Protein AF-A0A1X4BKN7-F1 (afdb_monomer)

Secondary structure (DSSP, 8-state):
--TTS---SS-S---BS-EEEEEEE-S-S-EEEEEEE--BSEEEEEEEE---S-EEEEEEE--EEEEEEEEEE---S-EEEEEEE--EEEEEEEEEE---S-EEEEEEE--EEEEEEEEEE---S-EEEEEEE--EEEEEEEEEE-S-S-EEEEEEES---SS--EEEEEES-----TTPPP-------SSS----------PPP---

Radius of gyration: 18.97 Å; Cα contacts (8 Å, |Δi|>4): 506; chains: 1; bounding box: 51×27×68 Å

Sequence (208 aa):
MNRSAECCNQGEHCDSTGISSSIDRGDSPGITIGTGLGDATDITFSIDRGDSPGITSGTGLGDATGITFRADQGDSPGITTSSSLGDATGITLSADQGDSPGITSSSSLGDATGITLSADQGDSPGITSSSSLGDATGITLSADQGDSPGITSSTALSHSTRKPTKIRVSAKKPFRSRNGLLLTLSYTRRQSCLALSIISYKGSAQHG

Organism: Pseudomonas syringae pv. actinidiae (NCBI:txid103796)

Foldseek 3Di:
DDPPVPPDDDPDDPQAQEAEEEAEEEEDQEAEEEDADEEYQEYAYEYEYYEYQYYEYEYHYYEHQYYHYEYEYYEYQEYYYEYEYEEHQEYEYEYEYEDYQEYYEEYEYEAYQEYEYEYEYEHYQEYEYEYEYEEYQEYEEEYEYEEYQEYHYYYHYDDYPDDDYHYYYHYDDYPPDQFYFDHDPDDDDDDDDDDDDGDGDRHDDDDD

Solvent-accessible surface area (backbone atoms only — not comparable to full-atom values): 11066 Å² total; per-residue (Å²): 137,78,86,80,76,84,74,81,88,64,104,60,90,60,78,37,82,52,47,76,51,76,47,79,41,68,69,39,88,54,46,80,49,77,51,77,45,73,49,23,48,26,38,40,39,40,37,43,33,42,39,21,68,27,38,40,40,40,40,36,40,38,38,24,47,34,38,39,41,41,38,41,36,40,38,20,65,29,39,39,42,38,40,37,38,39,39,22,49,34,39,39,41,39,38,39,36,39,39,19,63,29,38,38,40,38,38,38,38,37,38,21,50,32,40,39,40,39,37,39,36,38,40,18,63,30,38,38,39,39,38,38,36,37,38,28,47,33,41,38,41,38,36,42,34,34,47,34,60,32,60,46,63,49,70,48,69,72,57,69,62,90,55,77,70,48,76,45,79,49,64,47,76,63,60,85,53,76,68,45,58,62,87,64,87,76,82,81,82,72,80,83,90,83,83,91,81,87,65,82,58,81,67,79,86,80,89,129

pLDDT: mean 72.32, std 21.92, range [30.05, 96.56]

Nearest PDB structures (foldseek):
  3bfp-assembly1_A  TM=1.260E-01  e=1.386E+00  Campylobacter jejuni
  4mzu-assembly2_G  TM=1.082E-01  e=8.660E+00  Shewanella denitrificans OS217

Mean predicted aligned error: 12.16 Å

Structure (mmCIF, N/CA/C/O backbone):
data_AF-A0A1X4BKN7-F1
#
_entry.id   AF-A0A1X4BKN7-F1
#
loop_
_atom_site.group_PDB
_atom_site.id
_atom_site.type_symbol
_atom_site.label_atom_id
_atom_site.label_alt_id
_atom_site.label_comp_id
_atom_site.label_asym_id
_atom_site.label_entity_id
_atom_site.label_seq_id
_atom_site.pdbx_PDB_ins_code
_atom_site.Cartn_x
_atom_site.Cartn_y
_atom_site.Cartn_z
_atom_site.occupancy
_atom_site.B_iso_or_equiv
_atom_site.auth_seq_id
_atom_site.auth_comp_id
_atom_site.auth_asym_id
_atom_site.auth_atom_id
_atom_site.pdbx_PDB_model_num
ATOM 1 N N . MET A 1 1 ? 26.676 1.701 -6.907 1.00 33.53 1 MET A N 1
ATOM 2 C CA . MET A 1 1 ? 26.423 2.272 -8.249 1.00 33.53 1 MET A CA 1
ATOM 3 C C . MET A 1 1 ? 25.449 1.363 -8.986 1.00 33.53 1 MET A C 1
ATOM 5 O O . MET A 1 1 ? 25.767 0.196 -9.166 1.00 33.53 1 MET A O 1
ATOM 9 N N . ASN A 1 2 ? 24.264 1.866 -9.338 1.00 35.94 2 ASN A N 1
ATOM 10 C CA . ASN A 1 2 ? 23.155 1.090 -9.900 1.00 35.94 2 ASN A CA 1
ATOM 11 C C . ASN A 1 2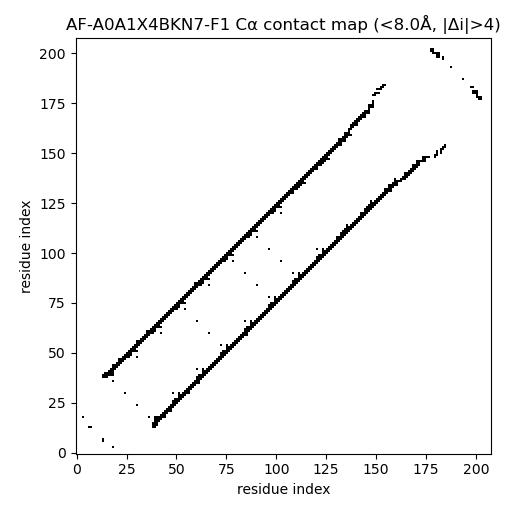 ? 23.194 1.171 -11.441 1.00 35.94 2 ASN A C 1
ATOM 13 O O . ASN A 1 2 ? 22.864 2.214 -11.995 1.00 35.94 2 ASN A O 1
ATOM 17 N N . ARG A 1 3 ? 23.651 0.114 -12.131 1.00 34.78 3 ARG A N 1
ATOM 18 C CA . ARG A 1 3 ? 23.774 0.087 -13.610 1.00 34.78 3 ARG A CA 1
ATOM 19 C C . ARG A 1 3 ? 22.452 -0.190 -14.343 1.00 34.78 3 ARG A C 1
ATOM 21 O O . ARG A 1 3 ? 22.466 -0.253 -15.564 1.00 34.78 3 ARG A O 1
ATOM 28 N N . SER A 1 4 ? 21.331 -0.327 -13.633 1.00 44.69 4 SER A N 1
ATOM 29 C CA . SER A 1 4 ? 20.027 -0.627 -14.253 1.00 44.69 4 SER A CA 1
ATOM 30 C C . SER A 1 4 ? 19.091 0.580 -14.387 1.00 44.69 4 SER A C 1
ATOM 32 O O . SER A 1 4 ? 18.025 0.444 -14.971 1.00 44.69 4 SER A O 1
ATOM 34 N N . ALA A 1 5 ? 19.467 1.762 -13.878 1.00 42.81 5 ALA A N 1
ATOM 35 C CA . ALA A 1 5 ? 18.648 2.979 -13.989 1.00 42.81 5 ALA A CA 1
ATOM 36 C C . ALA A 1 5 ? 18.984 3.846 -15.225 1.00 42.81 5 ALA A C 1
ATOM 38 O O . ALA A 1 5 ? 18.297 4.826 -15.501 1.00 42.81 5 ALA A O 1
ATOM 39 N N . GLU A 1 6 ? 20.024 3.497 -15.989 1.00 40.19 6 GLU A N 1
ATOM 40 C CA . GLU A 1 6 ? 20.431 4.210 -17.209 1.00 40.19 6 GLU A CA 1
ATOM 41 C C . GLU A 1 6 ? 19.762 3.615 -18.461 1.00 40.19 6 GLU A C 1
ATOM 43 O O . GLU A 1 6 ? 20.432 3.185 -19.391 1.00 40.19 6 GLU A O 1
ATOM 48 N N . CYS A 1 7 ? 18.432 3.568 -18.502 1.00 37.91 7 CYS A N 1
ATOM 49 C CA . CYS A 1 7 ? 17.685 3.304 -19.739 1.00 37.91 7 CYS A CA 1
ATOM 50 C C . CYS A 1 7 ? 16.370 4.086 -19.732 1.00 37.91 7 CYS A C 1
ATOM 52 O O . CYS A 1 7 ? 15.301 3.501 -19.739 1.00 37.91 7 CYS A O 1
ATOM 54 N N . CYS A 1 8 ? 16.436 5.418 -19.648 1.00 39.94 8 CYS A N 1
ATOM 55 C CA . CYS A 1 8 ? 15.266 6.295 -19.820 1.00 39.94 8 CYS A CA 1
ATOM 56 C C . CYS A 1 8 ? 15.681 7.701 -20.307 1.00 39.94 8 CYS A C 1
ATOM 58 O O . CYS A 1 8 ? 15.198 8.706 -19.801 1.00 39.94 8 CYS A O 1
ATOM 60 N N . ASN A 1 9 ? 16.619 7.806 -21.258 1.00 38.81 9 ASN A N 1
ATOM 61 C CA . ASN A 1 9 ? 16.967 9.093 -21.896 1.00 38.81 9 ASN A CA 1
ATOM 62 C C . ASN A 1 9 ? 17.003 9.039 -23.435 1.00 38.81 9 ASN A C 1
ATOM 64 O O . ASN A 1 9 ? 17.527 9.946 -24.077 1.00 38.81 9 ASN A O 1
ATOM 68 N N . GLN A 1 10 ? 16.406 8.020 -24.051 1.00 34.38 10 GLN A N 1
ATOM 69 C CA . GLN A 1 10 ? 16.170 7.988 -25.495 1.00 34.38 10 GLN A CA 1
ATOM 70 C C . GLN A 1 10 ? 14.822 7.305 -25.730 1.00 34.38 10 GLN A C 1
ATOM 72 O O . GLN A 1 10 ? 14.586 6.256 -25.146 1.00 34.38 10 GLN A O 1
ATOM 77 N N . GLY A 1 11 ? 13.939 7.927 -26.518 1.00 40.28 11 GLY A N 1
ATOM 78 C CA . GLY A 1 11 ? 12.554 7.507 -26.766 1.00 40.28 11 GLY A CA 1
ATOM 79 C C . GLY A 1 11 ? 12.396 6.176 -27.506 1.00 40.28 11 GLY A C 1
ATOM 80 O O . GLY A 1 11 ? 11.844 6.144 -28.598 1.00 40.28 11 GLY A O 1
ATOM 81 N N . GLU A 1 12 ? 12.840 5.095 -26.882 1.00 35.81 12 GLU A N 1
ATOM 82 C CA . GLU A 1 12 ? 12.617 3.709 -27.267 1.00 35.81 12 GLU A CA 1
ATOM 83 C C . GLU A 1 12 ? 11.795 3.059 -26.149 1.00 35.81 12 GLU A C 1
ATOM 85 O O . GLU A 1 12 ? 12.069 3.261 -24.963 1.00 35.81 12 GLU A O 1
ATOM 90 N N . HIS A 1 13 ? 10.755 2.320 -26.526 1.00 41.72 13 HIS A N 1
ATOM 91 C CA . HIS A 1 13 ? 9.912 1.545 -25.620 1.00 41.72 13 HIS A CA 1
ATOM 92 C C . HIS A 1 13 ? 10.808 0.571 -24.841 1.00 41.72 13 HIS A C 1
ATOM 94 O O . HIS A 1 13 ? 11.317 -0.406 -25.390 1.00 41.72 13 HIS A O 1
ATOM 100 N N . CYS A 1 14 ? 11.095 0.904 -23.585 1.00 41.81 14 CYS A N 1
ATOM 101 C CA . CYS A 1 14 ? 11.951 0.110 -22.721 1.00 41.81 14 CYS A CA 1
ATOM 102 C C . CYS A 1 14 ? 11.105 -0.989 -22.083 1.00 41.81 14 CYS A C 1
ATOM 104 O O . CYS A 1 14 ? 10.783 -0.904 -20.902 1.00 41.81 14 CYS A O 1
ATOM 106 N N . ASP A 1 15 ? 10.766 -2.023 -22.853 1.00 44.03 15 ASP A N 1
ATOM 107 C CA . ASP A 1 15 ? 10.224 -3.262 -22.295 1.00 44.03 15 ASP A CA 1
ATOM 108 C C . ASP A 1 15 ? 11.353 -3.979 -21.543 1.00 44.03 15 ASP A C 1
ATOM 110 O O . ASP A 1 15 ? 12.001 -4.907 -22.035 1.00 44.03 15 ASP A O 1
ATOM 114 N N . SER A 1 16 ? 11.658 -3.484 -20.344 1.00 57.28 16 SER A N 1
ATOM 115 C CA . SER A 1 16 ? 12.568 -4.153 -19.432 1.00 57.28 16 SER A CA 1
ATOM 116 C C . SER A 1 16 ? 11.929 -5.479 -19.029 1.00 57.28 16 SER A C 1
ATOM 118 O O . SER A 1 16 ? 10.832 -5.518 -18.464 1.00 57.28 16 SER A O 1
ATOM 120 N N . THR A 1 17 ? 12.629 -6.587 -19.279 1.00 67.25 17 THR A N 1
ATOM 121 C CA . THR A 1 17 ? 12.203 -7.930 -18.850 1.00 67.25 17 THR A CA 1
ATOM 122 C C . THR A 1 17 ? 12.051 -8.040 -17.330 1.00 67.25 17 THR A C 1
ATOM 124 O O . THR A 1 17 ? 11.508 -9.021 -16.839 1.00 67.25 17 THR A O 1
ATOM 127 N N . GLY A 1 18 ? 12.547 -7.055 -16.576 1.00 76.69 18 GLY A N 1
ATOM 128 C CA . GLY A 1 18 ? 12.276 -6.883 -15.158 1.00 76.69 18 GLY A CA 1
ATOM 129 C C . GLY A 1 18 ? 13.083 -5.730 -14.560 1.00 76.69 18 GLY A C 1
ATOM 130 O O . GLY A 1 18 ? 14.242 -5.514 -14.915 1.00 76.69 18 GLY A O 1
ATOM 131 N N . ILE A 1 19 ? 12.487 -4.986 -13.633 1.00 83.25 19 ILE A N 1
ATOM 132 C CA . ILE A 1 19 ? 13.156 -3.943 -12.855 1.00 83.25 19 ILE A CA 1
ATOM 133 C C . ILE A 1 19 ? 13.366 -4.464 -11.436 1.00 83.25 19 ILE A C 1
ATOM 135 O O . ILE A 1 19 ? 12.430 -4.868 -10.752 1.00 83.25 19 ILE A O 1
ATOM 139 N N . SER A 1 20 ? 14.614 -4.448 -10.975 1.00 87.38 20 SER A N 1
ATOM 140 C CA . SER A 1 20 ? 14.972 -4.747 -9.588 1.00 87.38 20 SER A CA 1
ATOM 141 C C . SER A 1 20 ? 15.839 -3.626 -9.042 1.00 87.38 20 SER A C 1
ATOM 143 O O . SER A 1 20 ? 16.864 -3.288 -9.634 1.00 87.38 20 SER A O 1
ATOM 145 N N . SER A 1 21 ? 15.428 -3.027 -7.928 1.00 85.75 21 SER A N 1
ATOM 146 C CA . SER A 1 21 ? 16.184 -1.953 -7.286 1.00 85.75 21 SER A CA 1
ATOM 147 C C . SER A 1 21 ? 16.085 -2.064 -5.765 1.00 85.75 21 SER A C 1
ATOM 149 O O . SER A 1 21 ? 15.089 -2.534 -5.219 1.00 85.75 21 SER A O 1
ATOM 151 N N . SER A 1 22 ? 17.144 -1.653 -5.079 1.00 87.88 22 SER A N 1
ATOM 152 C CA . SER A 1 22 ? 17.226 -1.667 -3.623 1.00 87.88 22 SER A CA 1
ATOM 153 C C . SER A 1 22 ? 17.927 -0.408 -3.140 1.00 87.88 22 SER A C 1
ATOM 155 O O . SER A 1 22 ? 18.958 -0.020 -3.701 1.00 87.88 22 SER A O 1
ATOM 157 N N . ILE A 1 23 ? 17.396 0.215 -2.094 1.00 88.06 23 ILE A N 1
ATOM 158 C CA . ILE A 1 23 ? 18.045 1.333 -1.413 1.00 88.06 23 ILE A CA 1
ATOM 159 C C . ILE A 1 23 ? 18.211 0.967 0.052 1.00 88.06 23 ILE A C 1
ATOM 161 O O . ILE A 1 23 ? 17.223 0.716 0.724 1.00 88.06 23 ILE A O 1
ATOM 165 N N . ASP A 1 24 ? 19.448 0.996 0.529 1.00 88.38 24 ASP A N 1
ATOM 166 C CA . ASP A 1 24 ? 19.785 0.842 1.941 1.00 88.38 24 ASP A CA 1
ATOM 167 C C . ASP A 1 24 ? 20.418 2.147 2.431 1.00 88.38 24 ASP A C 1
ATOM 169 O O . ASP A 1 24 ? 21.336 2.693 1.799 1.00 88.38 24 ASP A O 1
ATOM 173 N N . ARG A 1 25 ? 19.881 2.688 3.521 1.00 85.88 25 ARG A N 1
ATOM 174 C CA . ARG A 1 25 ? 20.396 3.889 4.167 1.00 85.88 25 ARG A CA 1
ATOM 175 C C . ARG A 1 25 ? 20.424 3.672 5.673 1.00 85.88 25 ARG A C 1
ATOM 177 O O . ARG A 1 25 ? 19.380 3.688 6.312 1.00 85.88 25 ARG A O 1
ATOM 184 N N . GLY A 1 26 ? 21.622 3.547 6.236 1.00 84.44 26 GLY A N 1
ATOM 185 C CA . GLY A 1 26 ? 21.805 3.531 7.686 1.00 84.44 26 GLY A CA 1
ATOM 186 C C . GLY A 1 26 ? 21.437 4.861 8.353 1.00 84.44 26 GLY A C 1
ATOM 187 O O . GLY A 1 26 ? 20.990 5.814 7.702 1.00 84.44 26 GLY A O 1
ATOM 188 N N . ASP A 1 27 ? 21.681 4.928 9.657 1.00 86.44 27 ASP A N 1
ATOM 189 C CA . ASP A 1 27 ? 21.274 6.049 10.502 1.00 86.44 27 ASP A CA 1
ATOM 190 C C . ASP A 1 27 ? 21.777 7.394 9.970 1.00 86.44 27 ASP A C 1
ATOM 192 O O . ASP A 1 27 ? 22.930 7.550 9.552 1.00 86.44 27 ASP A O 1
ATOM 196 N N . SER A 1 28 ? 20.891 8.388 9.940 1.00 78.69 28 SER A N 1
ATOM 197 C CA . SER A 1 28 ? 21.171 9.686 9.318 1.00 78.69 28 SER A CA 1
ATOM 198 C C . SER A 1 28 ? 20.390 10.822 9.987 1.00 78.69 28 SER A C 1
ATOM 200 O O . SER A 1 28 ? 19.304 10.587 10.510 1.00 78.69 28 SER A O 1
ATOM 202 N N . PRO A 1 29 ? 20.850 12.090 9.910 1.00 73.25 29 PRO A N 1
ATOM 203 C CA . PRO A 1 29 ? 20.144 13.248 10.485 1.00 73.25 29 PRO A CA 1
ATOM 204 C C . PRO A 1 29 ? 18.757 13.530 9.878 1.00 73.25 29 PRO A C 1
ATOM 206 O O . PRO A 1 29 ? 18.000 14.333 10.414 1.00 73.25 29 PRO A O 1
ATOM 209 N N . GLY A 1 30 ? 18.441 12.887 8.755 1.00 74.88 30 GLY A N 1
ATOM 210 C CA . GLY A 1 30 ? 17.155 12.910 8.070 1.00 74.88 30 GLY A CA 1
ATOM 211 C C . GLY A 1 30 ? 17.209 11.958 6.879 1.00 74.88 30 GLY A C 1
ATOM 212 O O . GLY A 1 30 ? 18.236 11.895 6.194 1.00 74.88 30 GLY A O 1
ATOM 213 N N . ILE A 1 31 ? 16.128 11.225 6.609 1.00 81.62 31 ILE A N 1
ATOM 214 C CA . ILE A 1 31 ? 16.055 10.326 5.454 1.00 81.62 31 ILE A CA 1
ATOM 215 C C . ILE A 1 31 ? 14.867 10.685 4.561 1.00 81.62 31 ILE A C 1
ATOM 217 O O . ILE A 1 31 ? 13.726 10.353 4.870 1.00 81.62 31 ILE A O 1
ATOM 221 N N . THR A 1 32 ? 15.165 11.276 3.400 1.00 82.75 32 THR A N 1
ATOM 222 C CA . THR A 1 32 ? 14.190 11.538 2.329 1.00 82.75 32 THR A CA 1
ATOM 223 C C . THR A 1 32 ? 14.561 10.762 1.069 1.00 82.75 32 THR A C 1
ATOM 225 O O . THR A 1 32 ? 15.705 10.841 0.603 1.00 82.75 32 THR A O 1
ATOM 228 N N . ILE A 1 33 ? 13.607 10.004 0.523 1.00 78.81 33 ILE A N 1
ATOM 229 C CA . ILE A 1 33 ? 13.746 9.258 -0.737 1.00 78.81 33 ILE A CA 1
ATOM 230 C C . ILE A 1 33 ? 12.500 9.480 -1.601 1.00 78.81 33 ILE A C 1
ATOM 232 O O . ILE A 1 33 ? 11.377 9.392 -1.114 1.00 78.81 33 ILE A O 1
ATOM 236 N N . GLY A 1 34 ? 12.715 9.753 -2.887 1.00 78.69 34 GLY A N 1
ATOM 237 C CA . GLY A 1 34 ? 11.685 9.746 -3.921 1.00 78.69 34 GLY A CA 1
ATOM 238 C C . GLY A 1 34 ? 12.168 8.896 -5.088 1.00 78.69 34 GLY A C 1
ATOM 239 O O . GLY A 1 34 ? 13.227 9.189 -5.643 1.00 78.69 34 GLY A O 1
ATOM 240 N N . THR A 1 35 ? 11.435 7.846 -5.447 1.00 81.44 35 THR A N 1
ATOM 241 C CA . THR A 1 35 ? 11.807 6.961 -6.563 1.00 81.44 35 THR A CA 1
ATOM 242 C C . THR A 1 35 ? 10.615 6.636 -7.443 1.00 81.44 35 THR A C 1
ATOM 244 O O . THR A 1 35 ? 9.565 6.244 -6.938 1.00 81.44 35 THR A O 1
ATOM 247 N N . GLY A 1 36 ? 10.810 6.760 -8.755 1.00 81.69 36 GLY A N 1
ATOM 248 C CA . GLY A 1 36 ? 9.879 6.318 -9.787 1.00 81.69 36 GLY A CA 1
ATOM 249 C C . GLY A 1 36 ? 10.539 5.249 -10.652 1.00 81.69 36 GLY A C 1
ATOM 250 O O . GLY A 1 36 ? 11.656 5.467 -11.123 1.00 81.69 36 GLY A O 1
ATOM 251 N N . LEU A 1 37 ? 9.874 4.115 -10.847 1.00 85.00 37 LEU A N 1
ATOM 252 C CA . LEU A 1 37 ? 10.251 3.089 -11.818 1.00 85.00 37 LEU A CA 1
ATOM 253 C C . LEU A 1 37 ? 9.152 3.014 -12.882 1.00 85.00 37 LEU A C 1
ATOM 255 O O . LEU A 1 37 ? 7.975 3.077 -12.534 1.00 85.00 37 LEU A O 1
ATOM 259 N N . GLY A 1 38 ? 9.541 2.936 -14.156 1.00 84.69 38 GLY A N 1
ATOM 260 C CA . GLY A 1 38 ? 8.602 2.777 -15.271 1.00 84.69 38 GLY A CA 1
ATOM 261 C C . GLY A 1 38 ? 8.054 1.353 -15.379 1.00 84.69 38 GLY A C 1
ATOM 262 O O . GLY A 1 38 ? 8.292 0.524 -14.500 1.00 84.69 38 GLY A O 1
ATOM 263 N N . ASP A 1 39 ? 7.348 1.089 -16.472 1.00 87.75 39 ASP A N 1
ATOM 264 C CA . ASP A 1 39 ? 6.696 -0.195 -16.731 1.00 87.75 39 ASP A CA 1
ATOM 265 C C . ASP A 1 39 ? 7.721 -1.300 -17.042 1.00 87.75 39 ASP A C 1
ATOM 267 O O . ASP A 1 39 ? 8.799 -1.045 -17.592 1.00 87.75 39 ASP A O 1
ATOM 271 N N . ALA A 1 40 ? 7.401 -2.540 -16.675 1.00 84.44 40 ALA A N 1
ATOM 272 C CA . ALA A 1 40 ? 8.260 -3.700 -16.919 1.00 84.44 40 ALA A CA 1
ATOM 273 C C . ALA A 1 40 ? 7.468 -5.008 -16.910 1.00 84.44 40 ALA A C 1
ATOM 275 O O . ALA A 1 40 ? 6.317 -5.052 -16.504 1.00 84.44 40 ALA A O 1
ATOM 276 N N . THR A 1 41 ? 8.091 -6.127 -17.290 1.00 86.12 41 THR A N 1
ATOM 277 C CA . THR A 1 41 ? 7.431 -7.438 -17.113 1.00 86.12 41 THR A CA 1
ATOM 278 C C . THR A 1 41 ? 7.233 -7.774 -15.632 1.00 86.12 41 THR A C 1
ATOM 280 O O . THR A 1 41 ? 6.156 -8.224 -15.252 1.00 86.12 41 THR A O 1
ATOM 283 N N . ASP A 1 42 ? 8.233 -7.495 -14.796 1.00 89.31 42 ASP A N 1
ATOM 284 C CA . ASP A 1 42 ? 8.179 -7.652 -13.341 1.00 89.31 42 ASP A CA 1
ATOM 285 C C . ASP A 1 42 ? 8.910 -6.491 -12.662 1.00 89.31 42 ASP A C 1
ATOM 287 O O . ASP A 1 42 ? 9.963 -6.053 -13.130 1.00 89.31 42 ASP A O 1
ATOM 291 N N . ILE A 1 43 ? 8.391 -6.012 -11.534 1.00 90.31 43 ILE A N 1
ATOM 292 C CA . ILE A 1 43 ? 9.009 -4.949 -10.737 1.00 90.31 43 ILE A CA 1
ATOM 293 C C . ILE A 1 43 ? 9.192 -5.438 -9.301 1.00 90.31 43 ILE A C 1
ATOM 295 O O . ILE A 1 43 ? 8.239 -5.822 -8.625 1.00 90.31 43 ILE A O 1
ATOM 299 N N . THR A 1 44 ? 10.429 -5.393 -8.810 1.00 91.50 44 THR A N 1
ATOM 300 C CA . THR A 1 44 ? 10.768 -5.619 -7.401 1.00 91.50 44 THR A CA 1
ATOM 301 C C . THR A 1 44 ? 11.552 -4.434 -6.866 1.00 91.50 44 THR A C 1
ATOM 303 O O . THR A 1 44 ? 12.606 -4.078 -7.396 1.00 91.50 44 THR A O 1
ATOM 306 N N . PHE A 1 45 ? 11.053 -3.820 -5.800 1.00 90.56 45 PHE A N 1
ATOM 307 C CA . PHE A 1 45 ? 11.696 -2.663 -5.203 1.00 90.56 45 PHE A CA 1
ATOM 308 C C . PHE A 1 45 ? 11.687 -2.736 -3.677 1.00 90.56 45 PHE A C 1
ATOM 310 O O . PHE A 1 45 ? 10.636 -2.942 -3.073 1.00 90.56 45 PHE A O 1
ATOM 317 N N . SER A 1 46 ? 12.862 -2.555 -3.074 1.00 90.31 46 SER A N 1
ATOM 318 C CA . SER A 1 46 ? 13.041 -2.583 -1.619 1.00 90.31 46 SER A CA 1
ATOM 319 C C . SER A 1 46 ? 13.721 -1.313 -1.118 1.00 90.31 46 SER A C 1
ATOM 321 O O . SER A 1 46 ? 14.668 -0.819 -1.738 1.00 90.31 46 SER A O 1
ATOM 323 N N . ILE A 1 47 ? 13.261 -0.795 0.017 1.00 89.69 47 ILE A N 1
ATOM 324 C CA . ILE A 1 47 ? 13.899 0.316 0.722 1.00 89.69 47 ILE A CA 1
ATOM 325 C C . ILE A 1 47 ? 14.076 -0.060 2.188 1.00 89.69 47 ILE A C 1
ATOM 327 O O . ILE A 1 47 ? 13.075 -0.190 2.882 1.00 89.69 47 ILE A O 1
ATOM 331 N N . ASP A 1 48 ? 15.316 -0.061 2.664 1.00 90.44 48 ASP A N 1
ATOM 332 C CA . ASP A 1 48 ? 15.654 -0.271 4.070 1.00 90.44 48 ASP A CA 1
ATOM 333 C C . ASP A 1 48 ? 16.282 1.007 4.628 1.00 90.44 48 ASP A C 1
ATOM 335 O O . ASP A 1 48 ? 17.177 1.614 4.022 1.00 90.44 48 ASP A O 1
ATOM 339 N N . ARG A 1 49 ? 15.760 1.483 5.758 1.00 89.56 49 ARG A N 1
ATOM 340 C CA . ARG A 1 49 ? 16.211 2.721 6.398 1.00 89.56 49 ARG A CA 1
ATOM 341 C C . ARG A 1 49 ? 16.424 2.516 7.884 1.00 89.56 49 ARG A C 1
ATOM 343 O O . ARG A 1 49 ? 15.512 2.058 8.558 1.00 89.56 49 ARG A O 1
ATOM 350 N N . GLY A 1 50 ? 17.592 2.919 8.370 1.00 88.25 50 GLY A N 1
ATOM 351 C CA . GLY A 1 50 ? 17.902 2.997 9.794 1.00 88.25 50 GLY A CA 1
ATOM 352 C C . GLY A 1 50 ? 17.228 4.182 10.485 1.00 88.25 50 GLY A C 1
ATOM 353 O O . GLY A 1 50 ? 16.364 4.863 9.918 1.00 88.25 50 GLY A O 1
ATOM 354 N N . ASP A 1 51 ? 17.671 4.445 11.707 1.00 90.25 51 ASP A N 1
ATOM 355 C CA . ASP A 1 51 ? 17.052 5.416 12.599 1.00 90.25 51 ASP A CA 1
ATOM 356 C C . ASP A 1 51 ? 17.365 6.851 12.165 1.00 90.25 51 ASP A C 1
ATOM 358 O O . ASP A 1 51 ? 18.451 7.187 11.669 1.00 90.25 51 ASP A O 1
ATOM 362 N N . SER A 1 52 ? 16.399 7.750 12.352 1.00 87.62 52 SER A N 1
ATOM 363 C CA . SER A 1 52 ? 16.572 9.139 11.934 1.00 87.62 52 SER A CA 1
ATOM 364 C C . SER A 1 52 ? 15.684 10.119 12.697 1.00 87.62 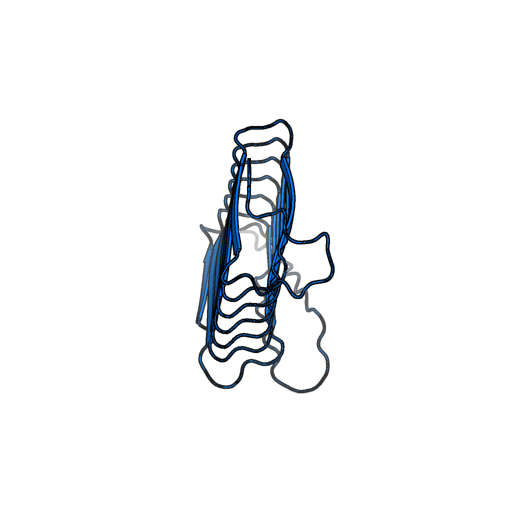52 SER A C 1
ATOM 366 O O . SER A 1 52 ? 14.553 9.785 13.028 1.00 87.62 52 SER A O 1
ATOM 368 N N . PRO A 1 53 ? 16.097 11.388 12.888 1.00 82.00 53 PRO A N 1
ATOM 369 C CA . PRO A 1 53 ? 15.222 12.460 13.374 1.00 82.00 53 PRO A CA 1
ATOM 370 C C . PRO A 1 53 ? 13.962 12.707 12.524 1.00 82.00 53 PRO A C 1
ATOM 372 O O . PRO A 1 53 ? 13.034 13.359 12.999 1.00 82.00 53 PRO A O 1
ATOM 375 N N . GLY A 1 54 ? 13.919 12.201 11.287 1.00 86.06 54 GLY A N 1
ATOM 376 C CA . GLY A 1 54 ? 12.732 12.219 10.438 1.00 86.06 54 GLY A CA 1
ATOM 377 C C . GLY A 1 54 ? 12.892 11.307 9.227 1.00 86.06 54 GLY A C 1
ATOM 378 O O . GLY A 1 54 ? 13.923 11.346 8.549 1.00 86.06 54 GLY A O 1
ATOM 379 N N . ILE A 1 55 ? 11.861 10.520 8.921 1.00 89.31 55 ILE A N 1
ATOM 380 C CA . ILE A 1 55 ? 11.867 9.598 7.786 1.00 89.31 55 ILE A CA 1
ATOM 381 C C . ILE A 1 55 ? 10.692 9.909 6.847 1.00 89.31 55 ILE A C 1
ATOM 383 O O . ILE A 1 55 ? 9.527 9.808 7.220 1.00 89.31 55 ILE A O 1
ATOM 387 N N . THR A 1 56 ? 10.984 10.240 5.587 1.00 89.31 56 THR A N 1
ATOM 388 C CA . THR A 1 56 ? 9.986 10.477 4.528 1.00 89.31 56 THR A CA 1
ATOM 389 C C . THR A 1 56 ? 10.325 9.672 3.273 1.00 89.31 56 THR A C 1
ATOM 391 O O . THR A 1 56 ? 11.458 9.705 2.794 1.00 89.31 56 THR A O 1
ATOM 394 N N . SER A 1 57 ? 9.369 8.923 2.718 1.00 87.31 57 SER A N 1
ATOM 395 C CA . SER A 1 57 ? 9.536 8.282 1.402 1.00 87.31 57 SER A CA 1
ATOM 396 C C . SER A 1 57 ? 8.296 8.373 0.534 1.00 87.31 57 SER A C 1
ATOM 398 O O . SER A 1 57 ? 7.182 8.228 1.034 1.00 87.31 57 SER A O 1
ATOM 400 N N . GLY A 1 58 ? 8.531 8.575 -0.761 1.00 88.44 58 GLY A N 1
ATOM 401 C CA . GLY A 1 58 ? 7.544 8.440 -1.821 1.00 88.44 58 GLY A CA 1
ATOM 402 C C . GLY A 1 58 ? 8.046 7.485 -2.898 1.00 88.44 58 GLY A C 1
ATOM 403 O O . GLY A 1 58 ? 9.160 7.636 -3.404 1.00 88.44 58 GLY A O 1
ATOM 404 N N . THR A 1 59 ? 7.222 6.509 -3.262 1.00 90.69 59 THR A N 1
ATOM 405 C CA . THR A 1 59 ? 7.572 5.495 -4.263 1.00 90.69 59 THR A CA 1
ATOM 406 C C . THR A 1 59 ? 6.473 5.353 -5.304 1.00 90.69 59 THR A C 1
ATOM 408 O O . THR A 1 59 ? 5.294 5.307 -4.963 1.00 90.69 59 THR A O 1
ATOM 411 N N . GLY A 1 60 ? 6.861 5.333 -6.578 1.00 90.25 60 GLY A N 1
ATOM 412 C CA . GLY A 1 60 ? 5.979 5.111 -7.718 1.00 90.25 60 GLY A CA 1
ATOM 413 C C . GLY A 1 60 ? 6.516 3.971 -8.573 1.00 90.25 60 GLY A C 1
ATOM 414 O O . GLY A 1 60 ? 7.649 4.058 -9.043 1.00 90.25 60 GLY A O 1
ATOM 415 N N . LEU A 1 61 ? 5.737 2.913 -8.758 1.00 90.88 61 LEU A N 1
ATOM 416 C CA . LEU A 1 61 ? 6.064 1.791 -9.638 1.00 90.88 61 LEU A CA 1
ATOM 417 C C . LEU A 1 61 ? 5.034 1.753 -10.769 1.00 90.88 61 LEU A C 1
ATOM 419 O O . LEU A 1 61 ? 3.841 1.827 -10.480 1.00 90.88 61 LEU A O 1
ATOM 423 N N . GLY A 1 62 ? 5.502 1.678 -12.016 1.00 89.06 62 GLY A N 1
ATOM 424 C CA . GLY A 1 62 ? 4.664 1.529 -13.206 1.00 89.06 62 GLY A CA 1
ATOM 425 C C . GLY A 1 62 ? 3.980 0.166 -13.302 1.00 89.06 62 GLY A C 1
ATOM 426 O O . GLY A 1 62 ? 4.006 -0.627 -12.356 1.00 89.06 62 GLY A O 1
ATOM 427 N N . ASP A 1 63 ? 3.372 -0.095 -14.451 1.00 92.12 63 ASP A N 1
ATOM 428 C CA . ASP A 1 63 ? 2.589 -1.302 -14.703 1.00 92.12 63 ASP A CA 1
ATOM 429 C C . ASP A 1 63 ? 3.501 -2.518 -14.928 1.00 92.12 63 ASP A C 1
ATOM 431 O O . ASP A 1 63 ? 4.586 -2.413 -15.515 1.00 92.12 63 ASP A O 1
ATOM 435 N N . ALA A 1 64 ? 3.067 -3.694 -14.461 1.00 91.31 64 ALA A N 1
ATOM 436 C CA . ALA A 1 64 ? 3.816 -4.934 -14.658 1.00 91.31 64 ALA A CA 1
ATOM 437 C C . ALA A 1 64 ? 2.959 -6.200 -14.610 1.00 91.31 64 ALA A C 1
ATOM 439 O O . ALA A 1 64 ? 1.791 -6.175 -14.264 1.00 91.31 64 ALA A O 1
ATOM 440 N N . THR A 1 65 ? 3.528 -7.369 -14.903 1.00 91.44 65 THR A N 1
ATOM 441 C CA . THR A 1 65 ? 2.841 -8.640 -14.607 1.00 91.44 65 THR A CA 1
ATOM 442 C C . THR A 1 65 ? 2.830 -8.894 -13.099 1.00 91.44 65 THR A C 1
ATOM 444 O O . THR A 1 65 ? 1.788 -9.248 -12.537 1.00 91.44 65 THR A O 1
ATOM 447 N N . GLY A 1 66 ? 3.966 -8.671 -12.435 1.00 93.19 66 GLY A N 1
ATOM 448 C CA . GLY A 1 66 ? 4.107 -8.731 -10.985 1.00 93.19 66 GLY A CA 1
ATOM 449 C C . GLY A 1 66 ? 4.765 -7.477 -10.418 1.00 93.19 66 GLY A C 1
ATOM 450 O O . GLY A 1 66 ? 5.805 -7.039 -10.904 1.00 93.19 66 GLY A O 1
ATOM 451 N N . ILE A 1 67 ? 4.188 -6.928 -9.347 1.00 96.06 67 ILE A N 1
ATOM 452 C CA . ILE A 1 67 ? 4.778 -5.821 -8.586 1.00 96.06 67 ILE A CA 1
ATOM 453 C C . ILE A 1 67 ? 4.982 -6.260 -7.137 1.00 96.06 67 ILE A C 1
ATOM 455 O O . ILE A 1 67 ? 4.038 -6.664 -6.454 1.00 96.06 67 ILE A O 1
ATOM 459 N N . THR A 1 68 ? 6.218 -6.156 -6.652 1.00 96.06 68 THR A N 1
ATOM 460 C CA . THR A 1 68 ? 6.573 -6.347 -5.242 1.00 96.06 68 THR A CA 1
ATOM 461 C C . THR A 1 68 ? 7.287 -5.113 -4.714 1.00 96.06 68 THR A C 1
ATOM 463 O O . THR A 1 68 ? 8.371 -4.768 -5.183 1.00 96.06 68 THR A O 1
ATOM 466 N N . PHE A 1 69 ? 6.707 -4.487 -3.694 1.00 95.44 69 PHE A N 1
ATOM 467 C CA . PHE A 1 69 ? 7.336 -3.401 -2.955 1.00 95.44 69 PHE A CA 1
ATOM 468 C C . PHE A 1 69 ? 7.500 -3.759 -1.482 1.00 95.44 69 PHE A C 1
ATOM 470 O O . PHE A 1 69 ? 6.553 -4.229 -0.843 1.00 95.44 69 PHE A O 1
ATOM 477 N N . ARG A 1 70 ? 8.697 -3.505 -0.951 1.00 95.38 70 ARG A N 1
ATOM 478 C CA . ARG A 1 70 ? 9.015 -3.630 0.472 1.00 95.38 70 ARG A CA 1
ATOM 479 C C . ARG A 1 70 ? 9.640 -2.347 0.992 1.00 95.38 70 ARG A C 1
ATOM 481 O O . ARG A 1 70 ? 10.505 -1.770 0.332 1.00 95.38 70 ARG A O 1
ATOM 488 N N . ALA A 1 71 ? 9.209 -1.909 2.164 1.00 93.44 71 ALA A N 1
ATOM 489 C CA . ALA A 1 71 ? 9.819 -0.778 2.835 1.00 93.44 71 ALA A CA 1
ATOM 490 C C . ALA A 1 71 ? 9.938 -1.029 4.331 1.00 93.44 71 ALA A C 1
ATOM 492 O O . ALA A 1 71 ? 8.916 -1.105 5.005 1.00 93.44 71 ALA A O 1
ATOM 493 N N . ASP A 1 72 ? 11.171 -1.011 4.820 1.00 94.06 72 ASP A N 1
ATOM 494 C CA . ASP A 1 72 ? 11.490 -1.135 6.233 1.00 94.06 72 ASP A CA 1
ATOM 495 C C . ASP A 1 72 ? 12.069 0.207 6.706 1.00 94.06 72 ASP A C 1
ATOM 497 O O . ASP A 1 72 ? 12.963 0.800 6.085 1.00 94.06 72 ASP A O 1
ATOM 501 N N . GLN A 1 73 ? 11.495 0.758 7.771 1.00 92.31 73 GLN A N 1
ATOM 502 C CA . GLN A 1 73 ? 11.899 2.036 8.353 1.00 92.31 73 GLN A CA 1
ATOM 503 C C . GLN A 1 73 ? 12.174 1.857 9.840 1.00 92.31 73 GLN A C 1
ATOM 505 O O . GLN A 1 73 ? 11.292 1.409 10.562 1.00 92.31 73 GLN A O 1
ATOM 510 N N . GLY A 1 74 ? 13.362 2.258 10.284 1.00 90.25 74 GLY A N 1
ATOM 511 C CA . GLY A 1 74 ? 13.727 2.342 11.694 1.00 90.25 74 GLY A CA 1
ATOM 512 C C . GLY A 1 74 ? 12.981 3.445 12.443 1.00 90.25 74 GLY A C 1
ATOM 513 O O . GLY A 1 74 ? 12.066 4.094 11.919 1.00 90.25 74 GLY A O 1
ATOM 514 N N . ASP A 1 75 ? 13.403 3.669 13.679 1.00 91.69 75 ASP A N 1
ATOM 515 C CA . ASP A 1 75 ? 12.727 4.549 14.620 1.00 91.69 75 ASP A CA 1
ATOM 516 C C . ASP A 1 75 ? 12.940 6.023 14.261 1.00 91.69 75 ASP A C 1
ATOM 518 O O . ASP A 1 75 ? 14.003 6.461 13.791 1.00 91.69 75 ASP A O 1
ATOM 522 N N . SER A 1 76 ? 11.906 6.836 14.496 1.00 89.56 76 SER A N 1
ATOM 523 C CA . SER A 1 76 ? 11.977 8.262 14.189 1.00 89.56 76 SER A CA 1
ATOM 524 C C . SER A 1 76 ? 10.980 9.115 14.967 1.00 89.56 76 SER A C 1
ATOM 526 O O . SER A 1 76 ? 9.845 8.702 15.160 1.00 89.56 76 SER A O 1
ATOM 528 N N . PRO A 1 77 ? 11.299 10.379 15.307 1.00 86.00 77 PRO A N 1
ATOM 529 C CA . PRO A 1 77 ? 10.319 11.369 15.754 1.00 86.00 77 PRO A CA 1
ATOM 530 C C . PRO A 1 77 ? 9.121 11.572 14.806 1.00 86.00 77 PRO A C 1
ATOM 532 O O . PRO A 1 77 ? 8.077 12.048 15.254 1.00 86.00 77 PRO A O 1
ATOM 535 N N . GLY A 1 78 ? 9.252 11.218 13.523 1.00 88.62 78 GLY A N 1
ATOM 536 C CA . GLY A 1 78 ? 8.143 11.221 12.571 1.00 88.62 78 GLY A CA 1
ATOM 537 C C . GLY A 1 78 ? 8.420 10.353 11.347 1.00 88.62 78 GLY A C 1
ATOM 538 O O . GLY A 1 78 ? 9.457 10.501 10.693 1.00 88.62 78 GLY A O 1
ATOM 539 N N . ILE A 1 79 ? 7.462 9.490 11.008 1.00 92.12 79 ILE A N 1
ATOM 540 C CA . ILE A 1 79 ? 7.542 8.594 9.851 1.00 92.12 79 ILE A CA 1
ATOM 541 C C . ILE A 1 79 ? 6.407 8.911 8.876 1.00 92.12 79 ILE A C 1
ATOM 543 O O . ILE A 1 79 ? 5.230 8.902 9.234 1.00 92.12 79 ILE A O 1
ATOM 547 N N . THR A 1 80 ? 6.753 9.196 7.619 1.00 92.62 80 THR A N 1
ATOM 548 C CA . THR A 1 80 ? 5.787 9.410 6.532 1.00 92.62 80 THR A CA 1
ATOM 549 C C . THR A 1 80 ? 6.131 8.568 5.309 1.00 92.62 80 THR A C 1
ATOM 551 O O . THR A 1 80 ? 7.246 8.643 4.780 1.00 92.62 80 THR A O 1
ATOM 554 N N . THR A 1 81 ? 5.165 7.790 4.825 1.00 91.12 81 THR A N 1
ATOM 555 C CA . THR A 1 81 ? 5.300 6.997 3.599 1.00 91.12 81 THR A CA 1
ATOM 556 C C . THR A 1 81 ? 4.136 7.183 2.643 1.00 91.12 81 THR A C 1
ATOM 558 O O . THR A 1 81 ? 2.961 7.233 3.022 1.00 91.12 81 THR A O 1
ATOM 561 N N . SER A 1 82 ? 4.482 7.247 1.362 1.00 93.38 82 SER A N 1
ATOM 562 C CA . SER A 1 82 ? 3.544 7.107 0.262 1.00 93.38 82 SER A CA 1
ATOM 563 C C . SER A 1 82 ? 4.065 6.111 -0.769 1.00 93.38 82 SER A C 1
ATOM 565 O O . SER A 1 82 ? 5.253 6.065 -1.103 1.00 93.38 82 SER A O 1
ATOM 567 N N . SER A 1 83 ? 3.156 5.283 -1.264 1.00 93.25 83 SER A N 1
ATOM 568 C CA . SER A 1 83 ? 3.429 4.318 -2.326 1.00 93.25 83 SER A CA 1
ATOM 569 C C . SER A 1 83 ? 2.300 4.344 -3.349 1.00 93.25 83 SER A C 1
ATOM 571 O O . SER A 1 83 ? 1.129 4.388 -2.979 1.00 93.25 83 SER A O 1
ATOM 573 N N . SER A 1 84 ? 2.662 4.343 -4.628 1.00 94.94 84 SER A N 1
ATOM 574 C CA . SER A 1 84 ? 1.743 4.197 -5.752 1.00 94.94 84 SER A CA 1
ATOM 575 C C . SER A 1 84 ? 2.251 3.088 -6.657 1.00 94.94 84 SER A C 1
ATOM 577 O O . SER A 1 84 ? 3.356 3.184 -7.184 1.00 94.94 84 SER A O 1
ATOM 579 N N . LEU A 1 85 ? 1.467 2.030 -6.805 1.00 95.00 85 LEU A N 1
ATOM 580 C CA . LEU A 1 85 ? 1.795 0.870 -7.624 1.00 95.00 85 LEU A CA 1
ATOM 581 C C . LEU A 1 85 ? 0.782 0.808 -8.770 1.00 95.00 85 LEU A C 1
ATOM 583 O O . LEU A 1 85 ? -0.418 0.899 -8.502 1.00 95.00 85 LEU A O 1
ATOM 587 N N . GLY A 1 86 ? 1.273 0.694 -10.004 1.00 92.31 86 GLY A N 1
ATOM 588 C CA . GLY A 1 86 ? 0.470 0.547 -11.216 1.00 92.31 86 GLY A CA 1
ATOM 589 C C . GLY A 1 86 ? -0.305 -0.769 -11.283 1.00 92.31 86 GLY A C 1
ATOM 590 O O . GLY A 1 86 ? -0.371 -1.531 -10.311 1.00 92.31 86 GLY A O 1
ATOM 591 N N . ASP A 1 87 ? -0.905 -1.022 -12.438 1.00 94.56 87 ASP A N 1
ATOM 592 C CA . ASP A 1 87 ? -1.724 -2.202 -12.691 1.00 94.56 87 ASP A CA 1
ATOM 593 C C . ASP A 1 87 ? -0.846 -3.452 -12.835 1.00 94.56 87 ASP A C 1
ATOM 595 O O . ASP A 1 87 ? 0.241 -3.414 -13.423 1.00 94.56 87 ASP A O 1
ATOM 599 N N . ALA A 1 88 ? -1.317 -4.589 -12.304 1.00 93.31 88 ALA A N 1
ATOM 600 C CA . ALA A 1 88 ? -0.598 -5.850 -12.460 1.00 93.31 88 ALA A CA 1
ATOM 601 C C . ALA A 1 88 ? -1.451 -7.111 -12.381 1.00 93.31 88 ALA A C 1
ATOM 603 O O . ALA A 1 88 ? -2.581 -7.105 -11.925 1.00 93.31 88 ALA A O 1
ATOM 604 N N . THR A 1 89 ? -0.910 -8.275 -12.746 1.00 92.75 89 THR A N 1
ATOM 605 C CA . THR A 1 89 ? -1.602 -9.536 -12.413 1.00 92.75 89 THR A CA 1
ATOM 606 C C . THR A 1 89 ? -1.568 -9.778 -10.902 1.00 92.75 89 THR A C 1
ATOM 608 O O . THR A 1 89 ? -2.579 -10.171 -10.311 1.00 92.75 89 THR A O 1
ATOM 611 N N . GLY A 1 90 ? -0.424 -9.517 -10.267 1.00 93.56 90 GLY A N 1
ATOM 612 C CA . GLY A 1 90 ? -0.252 -9.623 -8.822 1.00 93.56 90 GLY A CA 1
ATOM 613 C C . GLY A 1 90 ? 0.468 -8.415 -8.240 1.00 93.56 90 GLY A C 1
ATOM 614 O O . GLY A 1 90 ? 1.547 -8.058 -8.706 1.00 93.56 90 GLY A O 1
ATOM 615 N N . ILE A 1 91 ? -0.101 -7.839 -7.180 1.00 95.94 91 ILE A N 1
ATOM 616 C CA . ILE A 1 91 ? 0.511 -6.741 -6.433 1.00 95.94 91 ILE A CA 1
ATOM 617 C C . ILE A 1 91 ? 0.744 -7.170 -4.983 1.00 95.94 91 ILE A C 1
ATOM 619 O O . ILE A 1 91 ? -0.180 -7.617 -4.298 1.00 95.94 91 ILE A O 1
ATOM 623 N N . THR A 1 92 ? 1.982 -7.016 -4.509 1.00 96.56 92 THR A N 1
ATOM 624 C CA . THR A 1 92 ? 2.366 -7.213 -3.107 1.00 96.56 92 THR A CA 1
ATOM 625 C C . THR A 1 92 ? 3.036 -5.959 -2.562 1.00 96.56 92 THR A C 1
ATOM 627 O O . THR A 1 92 ? 4.077 -5.533 -3.060 1.00 96.56 92 THR A O 1
ATOM 630 N N . LEU A 1 93 ? 2.453 -5.404 -1.506 1.00 94.94 93 LEU A N 1
ATOM 631 C CA . LEU A 1 93 ? 2.976 -4.267 -0.760 1.00 94.94 93 LEU A CA 1
ATOM 632 C C . LEU A 1 93 ? 3.204 -4.700 0.692 1.00 94.94 93 LEU A C 1
ATOM 634 O O . LEU A 1 93 ? 2.279 -5.173 1.355 1.00 94.94 93 LEU A O 1
ATOM 638 N N . SER A 1 94 ? 4.436 -4.572 1.179 1.00 95.00 94 SER A N 1
ATOM 639 C CA . SER A 1 94 ? 4.789 -4.778 2.587 1.00 95.00 94 SER A CA 1
ATOM 640 C C . SER A 1 94 ? 5.520 -3.555 3.123 1.00 95.00 94 SER A C 1
ATOM 642 O O . SER A 1 94 ? 6.430 -3.050 2.466 1.00 95.00 94 SER A O 1
ATOM 644 N N . ALA A 1 95 ? 5.094 -3.060 4.278 1.00 92.69 95 ALA A N 1
ATOM 645 C CA . ALA A 1 95 ? 5.711 -1.911 4.919 1.00 92.69 95 ALA A CA 1
ATOM 646 C C . ALA A 1 95 ? 5.816 -2.135 6.426 1.00 92.69 95 ALA A C 1
ATOM 648 O O . ALA A 1 95 ? 4.785 -2.297 7.076 1.00 92.69 95 ALA A O 1
ATOM 649 N N . ASP A 1 96 ? 7.035 -2.062 6.947 1.00 94.19 96 ASP A N 1
ATOM 650 C CA . ASP A 1 96 ? 7.334 -2.179 8.368 1.00 94.19 96 ASP A CA 1
ATOM 651 C C . ASP A 1 96 ? 7.918 -0.843 8.847 1.00 94.19 96 ASP A C 1
ATOM 653 O O . ASP A 1 96 ? 8.873 -0.302 8.279 1.00 94.19 96 ASP A O 1
ATOM 657 N N . GLN A 1 97 ? 7.290 -0.249 9.858 1.00 92.62 97 GLN A N 1
ATOM 658 C CA . GLN A 1 97 ? 7.651 1.067 10.381 1.00 92.62 97 GLN A CA 1
ATOM 659 C C . GLN A 1 97 ? 7.940 0.956 11.871 1.00 92.62 97 GLN A C 1
ATOM 661 O O . GLN A 1 97 ? 7.085 0.482 12.613 1.00 92.62 97 GLN A O 1
ATOM 666 N N . GLY A 1 98 ? 9.115 1.415 12.295 1.00 90.06 98 GLY A N 1
ATOM 667 C CA . GLY A 1 98 ? 9.521 1.476 13.693 1.00 90.06 98 GLY A CA 1
ATOM 668 C C . GLY A 1 98 ? 8.706 2.465 14.527 1.00 90.06 98 GLY A C 1
ATOM 669 O O . GLY A 1 98 ? 7.722 3.063 14.075 1.00 90.06 98 GLY A O 1
ATOM 670 N N . ASP A 1 99 ? 9.135 2.644 15.768 1.00 90.81 99 ASP A N 1
ATOM 671 C CA . ASP A 1 99 ? 8.445 3.458 16.757 1.00 90.81 99 ASP A CA 1
ATOM 672 C C . ASP A 1 99 ? 8.548 4.950 16.416 1.00 90.81 99 ASP A C 1
ATOM 674 O O . ASP A 1 99 ? 9.588 5.474 15.991 1.00 90.81 99 ASP A O 1
ATOM 678 N N . SER A 1 100 ? 7.445 5.676 16.626 1.00 88.56 100 SER A N 1
ATOM 679 C CA . SER A 1 100 ? 7.409 7.109 16.342 1.00 88.56 100 SER A CA 1
ATOM 680 C C . SER A 1 100 ? 6.336 7.871 17.113 1.00 88.56 100 SER A C 1
ATOM 682 O O . SER A 1 100 ? 5.207 7.410 17.209 1.00 88.56 100 SER A O 1
ATOM 684 N N . PRO A 1 101 ? 6.584 9.117 17.558 1.00 86.12 101 PRO A N 1
ATOM 685 C CA . PRO A 1 101 ? 5.544 10.053 17.982 1.00 86.12 101 PRO A CA 1
ATOM 686 C C . PRO A 1 101 ? 4.386 10.229 16.981 1.00 86.12 101 PRO A C 1
ATOM 688 O O . PRO A 1 101 ? 3.273 10.548 17.404 1.00 86.12 101 PRO A O 1
ATOM 691 N N . GLY A 1 102 ? 4.629 10.023 15.681 1.00 87.06 102 GLY A N 1
ATOM 692 C CA . GLY A 1 102 ? 3.594 10.074 14.653 1.00 87.06 102 GLY A CA 1
ATOM 693 C C . GLY A 1 102 ? 3.949 9.261 13.411 1.00 87.06 102 GLY A C 1
ATOM 694 O O . GLY A 1 102 ? 4.962 9.517 12.758 1.00 87.06 102 GLY A O 1
ATOM 695 N N . ILE A 1 103 ? 3.066 8.329 13.052 1.00 89.06 103 ILE A N 1
ATOM 696 C CA . ILE A 1 103 ? 3.204 7.470 11.872 1.00 89.06 103 ILE A CA 1
ATOM 697 C C . ILE A 1 103 ? 2.096 7.806 10.874 1.00 89.06 103 ILE A C 1
ATOM 699 O O . ILE A 1 103 ? 0.910 7.771 11.208 1.00 89.06 103 ILE A O 1
ATOM 703 N N . THR A 1 104 ? 2.473 8.137 9.638 1.00 91.00 104 THR A N 1
ATOM 704 C CA . THR A 1 104 ? 1.534 8.369 8.531 1.00 91.00 104 THR A CA 1
ATOM 705 C C . THR A 1 104 ? 1.900 7.533 7.316 1.00 91.00 104 THR A C 1
ATOM 707 O O . THR A 1 104 ? 2.996 7.668 6.773 1.00 91.00 104 THR A O 1
ATOM 710 N N . SER A 1 105 ? 0.946 6.735 6.843 1.00 89.50 105 SER A N 1
ATOM 711 C CA . SER A 1 105 ? 1.140 5.835 5.709 1.00 89.50 105 SER A CA 1
ATOM 712 C C . SER A 1 105 ? -0.002 5.941 4.713 1.00 89.50 105 SER A C 1
ATOM 714 O O . SER A 1 105 ? -1.185 5.953 5.063 1.00 89.50 105 SER A O 1
ATOM 716 N N . SER A 1 106 ? 0.360 6.021 3.438 1.00 91.12 106 SER A N 1
ATOM 717 C CA . SER A 1 106 ? -0.586 6.063 2.329 1.00 91.12 106 SER A CA 1
ATOM 718 C C . SER A 1 106 ? -0.157 5.118 1.218 1.00 91.12 106 SER A C 1
ATOM 720 O O . SER A 1 106 ? 1.028 4.985 0.903 1.00 91.12 106 SER A O 1
ATOM 722 N N . SER A 1 107 ? -1.130 4.434 0.631 1.00 90.69 107 SER A N 1
ATOM 723 C CA . SER A 1 107 ? -0.884 3.510 -0.469 1.00 90.69 107 SER A CA 1
ATOM 724 C C . SER A 1 107 ? -2.003 3.562 -1.502 1.00 90.69 107 SER A C 1
ATOM 726 O O . SER A 1 107 ? -3.184 3.537 -1.154 1.00 90.69 107 SER A O 1
ATOM 728 N N . SER A 1 108 ? -1.631 3.627 -2.775 1.00 92.19 108 SER A N 1
ATOM 729 C CA . SER A 1 108 ? -2.532 3.467 -3.912 1.00 92.19 108 SER A CA 1
ATOM 730 C C . SER A 1 108 ? -2.053 2.311 -4.774 1.00 92.19 108 SER A C 1
ATOM 732 O O . SER A 1 108 ? -0.900 2.281 -5.194 1.00 92.19 108 SER A O 1
ATOM 734 N N . LEU A 1 109 ? -2.927 1.339 -5.002 1.00 91.31 109 LEU A N 1
ATOM 735 C CA . LEU A 1 109 ? -2.622 0.142 -5.772 1.00 91.31 109 LEU A CA 1
ATOM 736 C C . LEU A 1 109 ? -3.594 0.082 -6.947 1.00 91.31 109 LEU A C 1
ATOM 738 O O . LEU A 1 109 ? -4.799 0.229 -6.725 1.00 91.31 109 LEU A O 1
ATOM 742 N N . GLY A 1 110 ? -3.061 -0.099 -8.154 1.00 89.50 110 GLY A N 1
ATOM 743 C CA . GLY A 1 110 ? -3.821 -0.269 -9.387 1.00 89.50 110 GLY A CA 1
ATOM 744 C C . GLY A 1 110 ? -4.662 -1.546 -9.415 1.00 89.50 110 GLY A C 1
ATOM 745 O O . GLY A 1 110 ? -4.803 -2.264 -8.416 1.00 89.50 110 GLY A O 1
ATOM 746 N N . ASP A 1 111 ? -5.247 -1.812 -10.573 1.00 91.06 111 ASP A N 1
ATOM 747 C CA . ASP A 1 111 ? -6.075 -2.983 -10.825 1.00 91.06 111 ASP A CA 1
ATOM 748 C C . ASP A 1 111 ? -5.212 -4.250 -10.855 1.00 91.06 111 ASP A C 1
ATOM 750 O O . ASP A 1 111 ? -4.123 -4.278 -11.437 1.00 91.06 111 ASP A O 1
ATOM 754 N N . ALA A 1 112 ? -5.700 -5.330 -10.232 1.00 89.88 112 ALA A N 1
ATOM 755 C CA . ALA A 1 112 ? -4.992 -6.601 -10.265 1.00 89.88 112 ALA A CA 1
ATOM 756 C C . ALA A 1 112 ? -5.840 -7.854 -10.111 1.00 89.88 112 ALA A C 1
ATOM 758 O O . ALA A 1 112 ? -6.910 -7.856 -9.521 1.00 89.88 112 ALA A O 1
ATOM 759 N N . THR A 1 113 ? -5.330 -9.006 -10.554 1.00 90.12 113 THR A N 1
ATOM 760 C CA . THR A 1 113 ? -6.006 -10.272 -10.223 1.00 90.12 113 THR A CA 1
ATOM 761 C C . THR A 1 113 ? -5.935 -10.530 -8.716 1.00 90.12 113 THR A C 1
ATOM 763 O O . THR A 1 113 ? -6.956 -10.871 -8.106 1.00 90.12 113 THR A O 1
ATOM 766 N N . GLY A 1 114 ? -4.762 -10.330 -8.107 1.00 88.75 114 GLY A N 1
ATOM 767 C CA . GLY A 1 114 ? -4.544 -10.476 -6.669 1.00 88.75 114 GLY A CA 1
ATOM 768 C C . GLY A 1 114 ? -3.798 -9.295 -6.053 1.00 88.75 114 GLY A C 1
ATOM 769 O O . GLY A 1 114 ? -2.733 -8.921 -6.536 1.00 88.75 114 GLY A O 1
ATOM 770 N N . ILE A 1 115 ? -4.323 -8.769 -4.945 1.00 88.31 115 ILE A N 1
ATOM 771 C CA . ILE A 1 115 ? -3.678 -7.727 -4.136 1.00 88.31 115 ILE A CA 1
ATOM 772 C C . ILE A 1 115 ? -3.388 -8.268 -2.735 1.00 88.31 115 ILE A C 1
ATOM 774 O O . ILE A 1 115 ? -4.289 -8.762 -2.049 1.00 88.31 115 ILE A O 1
ATOM 778 N N . THR A 1 116 ? -2.138 -8.137 -2.294 1.00 91.12 116 THR A N 1
ATOM 779 C CA . THR A 1 116 ? -1.721 -8.386 -0.911 1.00 91.12 116 THR A CA 1
ATOM 780 C C . THR A 1 116 ? -1.098 -7.129 -0.324 1.00 91.12 116 THR A C 1
ATOM 782 O O . THR A 1 116 ? -0.104 -6.625 -0.840 1.00 91.12 116 THR A O 1
ATOM 785 N N . LEU A 1 117 ? -1.673 -6.653 0.776 1.00 87.44 117 LEU A N 1
ATOM 786 C CA . LEU A 1 117 ? -1.148 -5.547 1.564 1.00 87.44 117 LEU A CA 1
ATOM 787 C C . LEU A 1 117 ? -0.853 -6.032 2.980 1.00 87.44 117 LEU A C 1
ATOM 789 O O . LEU A 1 117 ? -1.750 -6.549 3.654 1.00 87.44 117 LEU A O 1
ATOM 793 N N . SER A 1 118 ? 0.376 -5.813 3.427 1.00 88.44 118 SER A N 1
ATOM 794 C CA . SER A 1 118 ? 0.797 -6.017 4.807 1.00 88.44 118 SER A CA 1
ATOM 795 C C . SER A 1 118 ? 1.430 -4.739 5.335 1.00 88.44 118 SER A C 1
ATOM 797 O O . SER A 1 118 ? 2.293 -4.167 4.675 1.00 88.44 118 SER A O 1
ATOM 799 N N . ALA A 1 119 ? 1.000 -4.298 6.508 1.00 86.81 119 ALA A N 1
ATOM 800 C CA . ALA A 1 119 ? 1.632 -3.200 7.219 1.00 86.81 119 ALA A CA 1
ATOM 801 C C . ALA A 1 119 ? 1.880 -3.601 8.674 1.00 86.81 119 ALA A C 1
ATOM 803 O O . ALA A 1 119 ? 0.956 -4.093 9.325 1.00 86.81 119 ALA A O 1
ATOM 804 N N . ASP A 1 120 ? 3.090 -3.375 9.164 1.00 89.25 120 ASP A N 1
ATOM 805 C CA . ASP A 1 120 ? 3.422 -3.402 10.584 1.00 89.25 120 ASP A CA 1
ATOM 806 C C . ASP A 1 120 ? 3.861 -1.996 11.001 1.00 89.25 120 ASP A C 1
ATOM 808 O O . ASP A 1 120 ? 4.690 -1.360 10.346 1.00 89.25 120 ASP A O 1
ATOM 812 N N . GLN A 1 121 ? 3.230 -1.457 12.036 1.00 86.81 121 GLN A N 1
ATOM 813 C CA . GLN A 1 121 ? 3.503 -0.113 12.531 1.00 86.81 121 GLN A CA 1
ATOM 814 C C . GLN A 1 121 ? 3.821 -0.209 14.015 1.00 86.81 121 GLN A C 1
ATOM 816 O O . GLN A 1 121 ? 2.990 -0.697 14.778 1.00 86.81 121 GLN A O 1
ATOM 821 N N . GLY A 1 122 ? 4.990 0.288 14.410 1.00 85.38 122 GLY A N 1
ATOM 822 C CA . GLY A 1 122 ? 5.447 0.351 15.791 1.00 85.38 122 GLY A CA 1
ATOM 823 C C . GLY A 1 122 ? 4.584 1.241 16.686 1.00 85.38 122 GLY A C 1
ATOM 824 O O . GLY A 1 122 ? 3.536 1.774 16.298 1.00 85.38 122 GLY A O 1
ATOM 825 N N . ASP A 1 123 ? 5.026 1.397 17.925 1.00 85.12 123 ASP A N 1
ATOM 826 C CA . ASP A 1 123 ? 4.318 2.141 1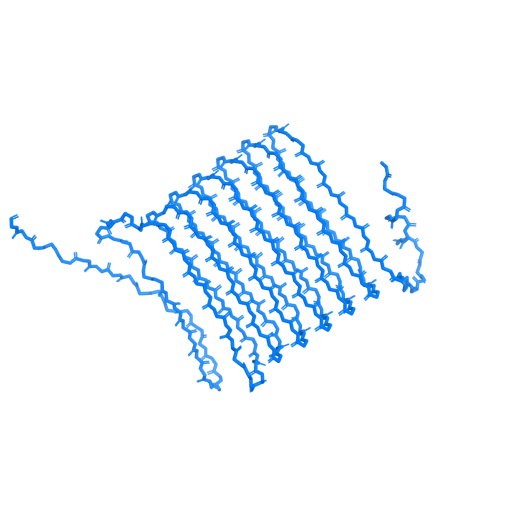8.955 1.00 85.12 123 ASP 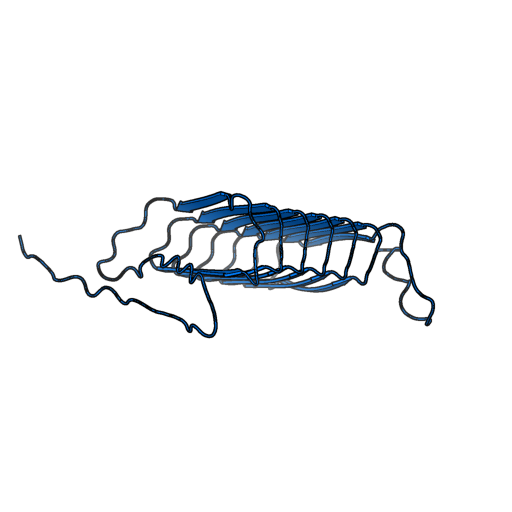A CA 1
ATOM 827 C C . ASP A 1 123 ? 4.288 3.643 18.620 1.00 85.12 123 ASP A C 1
ATOM 829 O O . ASP A 1 123 ? 5.292 4.261 18.245 1.00 85.12 123 ASP A O 1
ATOM 833 N N . SER A 1 124 ? 3.109 4.263 18.768 1.00 82.81 124 SER A N 1
ATOM 834 C CA . SER A 1 124 ? 2.939 5.678 18.439 1.00 82.81 124 SER A CA 1
ATOM 835 C C . SER A 1 124 ? 1.760 6.351 19.142 1.00 82.81 124 SER A C 1
ATOM 837 O O . SER A 1 124 ? 0.650 5.829 19.123 1.00 82.81 124 SER A O 1
ATOM 839 N N . PRO A 1 125 ? 1.905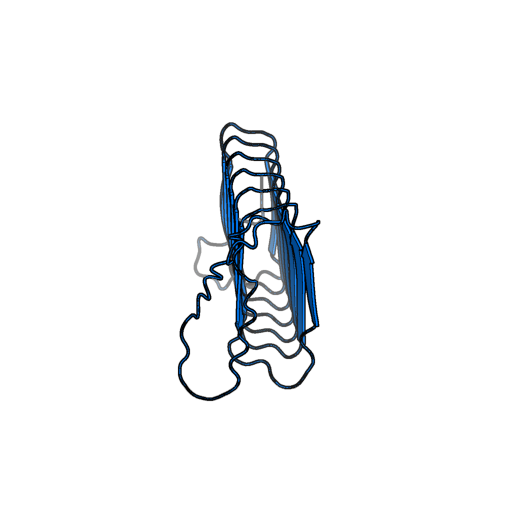 7.582 19.666 1.00 79.50 125 PRO A N 1
ATOM 840 C CA . PRO A 1 125 ? 0.789 8.439 20.064 1.00 79.50 125 PRO A CA 1
ATOM 841 C C . PRO A 1 125 ? -0.273 8.664 18.973 1.00 79.50 125 PRO A C 1
ATOM 843 O O . PRO A 1 125 ? -1.431 8.918 19.312 1.00 79.50 125 PRO A O 1
ATOM 846 N N . GLY A 1 126 ? 0.098 8.590 17.690 1.00 79.94 126 GLY A N 1
ATOM 847 C CA . GLY A 1 126 ? -0.806 8.840 16.573 1.00 79.94 126 GLY A CA 1
ATOM 848 C C . GLY A 1 126 ? -0.427 8.060 15.317 1.00 79.94 126 GLY A C 1
ATOM 849 O O . GLY A 1 126 ? 0.584 8.354 14.685 1.00 79.94 126 GLY A O 1
ATOM 850 N N . ILE A 1 127 ? -1.290 7.127 14.913 1.00 80.75 127 ILE A N 1
ATOM 851 C CA . ILE A 1 127 ? -1.127 6.329 13.692 1.00 80.75 127 ILE A CA 1
ATOM 852 C C . ILE A 1 127 ? -2.229 6.694 12.701 1.00 80.75 127 ILE A C 1
ATOM 854 O O . ILE A 1 127 ? -3.418 6.605 13.015 1.00 80.75 127 ILE A O 1
ATOM 858 N N . THR A 1 128 ? -1.844 7.091 11.488 1.00 84.12 128 THR A N 1
ATOM 859 C CA . THR A 1 128 ? -2.772 7.349 10.381 1.00 84.12 128 THR A CA 1
ATOM 860 C C . THR A 1 128 ? -2.392 6.524 9.164 1.00 84.12 128 THR A C 1
ATOM 862 O O . THR A 1 128 ? -1.313 6.694 8.605 1.00 84.12 128 THR A O 1
ATOM 865 N N . SER A 1 129 ? -3.316 5.683 8.706 1.00 81.06 129 SER A N 1
ATOM 866 C CA . SER A 1 129 ? -3.104 4.818 7.546 1.00 81.06 129 SER A CA 1
ATOM 867 C C . SER A 1 129 ? -4.249 4.946 6.546 1.00 81.06 129 SER A C 1
ATOM 869 O O . SER A 1 129 ? -5.430 4.979 6.905 1.00 81.06 129 SER A O 1
ATOM 871 N N . SER A 1 130 ? -3.912 5.031 5.265 1.00 82.88 130 SER A N 1
ATOM 872 C CA . SER A 1 130 ? -4.893 5.080 4.183 1.00 82.88 130 SER A CA 1
ATOM 873 C C . SER A 1 130 ? -4.463 4.213 3.010 1.00 82.88 130 SER A C 1
ATOM 875 O O . SER A 1 130 ? -3.293 4.191 2.625 1.00 82.88 130 SER A O 1
ATOM 877 N N . SER A 1 131 ? -5.427 3.501 2.438 1.00 81.00 131 SER A N 1
ATOM 878 C CA . SER A 1 131 ? -5.207 2.674 1.256 1.00 81.00 131 SER A CA 1
ATOM 879 C C . SER A 1 131 ? -6.338 2.855 0.255 1.00 81.00 131 SER A C 1
ATOM 881 O O . SER A 1 131 ? -7.510 2.849 0.631 1.00 81.00 131 SER A O 1
ATOM 883 N N . SER A 1 132 ? -6.005 2.968 -1.024 1.00 83.50 132 SER A N 1
ATOM 884 C CA . SER A 1 132 ? -6.958 2.894 -2.133 1.00 83.50 132 SER A CA 1
ATOM 885 C C . SER A 1 132 ? -6.564 1.743 -3.047 1.00 83.50 132 SER A C 1
ATOM 887 O O . SER A 1 132 ? -5.437 1.727 -3.540 1.00 83.50 132 SER A O 1
ATOM 889 N N . LEU A 1 133 ? -7.469 0.791 -3.257 1.00 82.88 133 LEU A N 1
ATOM 890 C CA . LEU A 1 133 ? -7.224 -0.373 -4.107 1.00 82.88 133 LEU A CA 1
ATOM 891 C C . LEU A 1 133 ? -8.103 -0.303 -5.355 1.00 82.88 133 LEU A C 1
ATOM 893 O O . LEU A 1 133 ? -9.314 -0.058 -5.249 1.00 82.88 133 LEU A O 1
ATOM 897 N N . GLY A 1 134 ? -7.487 -0.563 -6.504 1.00 80.88 134 GLY A N 1
ATOM 898 C CA . GLY A 1 134 ? -8.160 -0.843 -7.761 1.00 80.88 134 GLY A CA 1
ATOM 899 C C . GLY A 1 134 ? -8.983 -2.131 -7.720 1.00 80.88 134 GLY A C 1
ATOM 900 O O . GLY A 1 134 ? -9.197 -2.761 -6.674 1.00 80.88 134 GLY A O 1
ATOM 901 N N . ASP A 1 135 ? -9.492 -2.510 -8.879 1.00 84.31 135 ASP A N 1
ATOM 902 C CA . ASP A 1 135 ? -10.324 -3.685 -9.059 1.00 84.31 135 ASP A CA 1
ATOM 903 C C . ASP A 1 135 ? -9.497 -4.959 -8.895 1.00 84.31 135 ASP A C 1
ATOM 905 O O . ASP A 1 135 ? -8.475 -5.153 -9.549 1.00 84.31 135 ASP A O 1
ATOM 909 N N . ALA A 1 136 ? -9.965 -5.862 -8.024 1.00 82.62 136 ALA A N 1
ATOM 910 C CA . ALA A 1 136 ? -9.320 -7.154 -7.851 1.00 82.62 136 ALA A CA 1
ATOM 911 C C . ALA A 1 136 ? -10.248 -8.326 -7.547 1.00 82.62 136 ALA A C 1
ATOM 913 O O . ALA A 1 136 ? -11.280 -8.193 -6.874 1.00 82.62 136 ALA A O 1
ATOM 914 N N . THR A 1 137 ? -9.837 -9.504 -8.033 1.00 82.88 137 THR A N 1
ATOM 915 C CA . THR A 1 137 ? -10.554 -10.774 -7.819 1.00 82.88 137 THR A CA 1
ATOM 916 C C . THR A 1 137 ? -10.269 -11.383 -6.444 1.00 82.88 137 THR A C 1
ATOM 918 O O . THR A 1 137 ? -11.108 -12.101 -5.894 1.00 82.88 137 THR A O 1
ATOM 921 N N . GLY A 1 138 ? -9.104 -11.074 -5.864 1.00 81.44 138 GLY A N 1
ATOM 922 C CA . GLY A 1 138 ? -8.710 -11.471 -4.517 1.00 81.44 138 GLY A CA 1
ATOM 923 C C . GLY A 1 138 ? -7.923 -10.368 -3.818 1.00 81.44 138 GLY A C 1
ATOM 924 O O . GLY A 1 138 ? -6.982 -9.819 -4.383 1.00 81.44 138 GLY A O 1
ATOM 925 N N . ILE A 1 139 ? -8.304 -10.059 -2.578 1.00 80.94 139 ILE A N 1
ATOM 926 C CA . ILE A 1 139 ? -7.650 -9.036 -1.757 1.00 80.94 139 ILE A CA 1
ATOM 927 C C . ILE A 1 139 ? -7.365 -9.620 -0.372 1.00 80.94 139 ILE A C 1
ATOM 929 O O . ILE A 1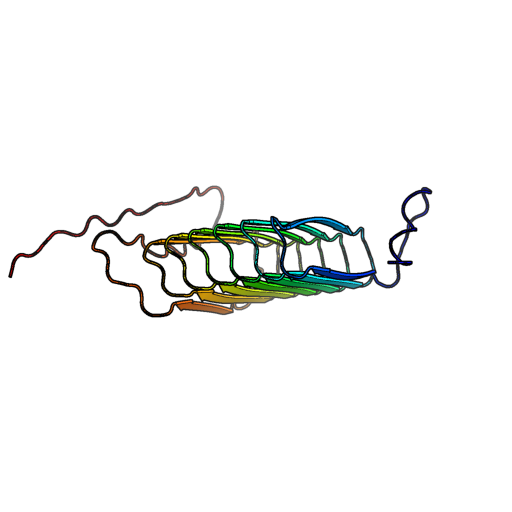 139 ? -8.279 -10.093 0.314 1.00 80.94 139 ILE A O 1
ATOM 933 N N . THR A 1 140 ? -6.104 -9.553 0.047 1.00 83.56 140 THR A N 1
ATOM 934 C CA . THR A 1 140 ? -5.667 -9.882 1.407 1.00 83.56 140 THR A CA 1
ATOM 935 C C . THR A 1 140 ? -5.041 -8.654 2.044 1.00 83.56 140 THR A C 1
ATOM 937 O O . THR A 1 140 ? -4.056 -8.133 1.532 1.00 83.56 140 THR A O 1
ATOM 940 N N . LEU A 1 141 ? -5.601 -8.211 3.169 1.00 81.50 141 LEU A N 1
ATOM 941 C CA . LEU A 1 141 ? -5.098 -7.082 3.946 1.00 81.50 141 LEU A CA 1
ATOM 942 C C . LEU A 1 141 ? -4.726 -7.569 5.342 1.00 81.50 141 LEU A C 1
ATOM 944 O O . LEU A 1 141 ? -5.547 -8.193 6.023 1.00 81.50 141 LEU A O 1
ATOM 948 N N . SER A 1 142 ? -3.506 -7.276 5.767 1.00 78.94 142 SER A N 1
ATOM 949 C CA . SER A 1 142 ? -3.048 -7.484 7.135 1.00 78.94 142 SER A CA 1
ATOM 950 C C . SER A 1 142 ? -2.437 -6.194 7.660 1.00 78.94 142 SER A C 1
ATOM 952 O O . SER A 1 142 ? -1.582 -5.609 7.008 1.00 78.94 142 SER A O 1
ATOM 954 N N . ALA A 1 143 ? -2.886 -5.752 8.824 1.00 78.88 143 ALA A N 1
ATOM 955 C CA . ALA A 1 143 ? -2.268 -4.652 9.543 1.00 78.88 143 ALA A CA 1
ATOM 956 C C . ALA A 1 143 ? -2.021 -5.092 10.985 1.00 78.88 143 ALA A C 1
ATOM 958 O O . ALA A 1 143 ? -2.953 -5.583 11.636 1.00 78.88 143 ALA A O 1
ATOM 959 N N . ASP A 1 144 ? -0.789 -4.937 11.455 1.00 80.25 144 ASP A N 1
ATOM 960 C CA . ASP A 1 144 ? -0.467 -4.952 12.877 1.00 80.25 144 ASP A CA 1
ATOM 961 C C . ASP A 1 144 ? -0.071 -3.541 13.302 1.00 80.25 144 ASP A C 1
ATOM 963 O O . ASP A 1 144 ? 0.566 -2.798 12.555 1.00 80.25 144 ASP A O 1
ATOM 967 N N . GLN A 1 145 ? -0.570 -3.137 14.460 1.00 78.62 145 GLN A N 1
ATOM 968 C CA . GLN A 1 145 ? -0.353 -1.807 15.004 1.00 78.62 145 GLN A CA 1
ATOM 969 C C . GLN A 1 145 ? 0.089 -1.939 16.457 1.00 78.62 145 GLN A C 1
ATOM 971 O O . GLN A 1 145 ? -0.555 -2.621 17.267 1.00 78.62 145 GLN A O 1
ATOM 976 N N . GLY A 1 146 ? 1.184 -1.260 16.774 1.00 75.19 146 GLY A N 1
ATOM 977 C CA . GLY A 1 146 ? 1.691 -1.073 18.118 1.00 75.19 146 GLY A CA 1
ATOM 978 C C . GLY A 1 146 ? 0.711 -0.316 19.012 1.00 75.19 146 GLY A C 1
ATOM 979 O O . GLY A 1 146 ? -0.405 0.058 18.630 1.00 75.19 146 GLY A O 1
ATOM 980 N N . ASP A 1 147 ? 1.126 -0.097 20.250 1.00 77.81 147 ASP A N 1
ATOM 981 C CA . ASP A 1 147 ? 0.330 0.590 21.252 1.00 77.81 147 ASP A CA 1
ATOM 982 C C . ASP A 1 147 ? 0.135 2.066 20.853 1.00 77.81 147 ASP A C 1
ATOM 984 O O . ASP A 1 147 ? 1.078 2.856 20.763 1.00 77.81 147 ASP A O 1
ATOM 988 N N . SER A 1 148 ? -1.128 2.459 20.641 1.00 72.38 148 SER A N 1
ATOM 989 C CA . SER A 1 148 ? -1.487 3.832 20.281 1.00 72.38 148 SER A CA 1
ATOM 990 C C . SER A 1 148 ? -2.795 4.313 20.924 1.00 72.38 148 SER A C 1
ATOM 992 O O . SER A 1 148 ? -3.811 3.611 20.883 1.00 72.38 148 SER A O 1
ATOM 994 N N . PRO A 1 149 ? -2.830 5.533 21.501 1.00 66.81 149 PRO A N 1
ATOM 995 C CA . PRO A 1 149 ? -4.055 6.168 21.978 1.00 66.81 149 PRO A CA 1
ATOM 996 C C . PRO A 1 149 ? -4.918 6.759 20.846 1.00 66.81 149 PRO A C 1
ATOM 998 O O . PRO A 1 149 ? -6.064 7.137 21.109 1.00 66.81 149 PRO A O 1
ATOM 1001 N N . GLY A 1 150 ? -4.400 6.853 19.615 1.00 70.38 150 GLY A N 1
ATOM 1002 C CA . GLY A 1 150 ? -5.086 7.455 18.474 1.00 70.38 150 GLY A CA 1
ATOM 1003 C C . GLY A 1 150 ? -4.721 6.778 17.157 1.00 70.38 150 GLY A C 1
ATOM 1004 O O . GLY A 1 150 ? -3.716 7.115 16.542 1.00 70.38 150 GLY A O 1
ATOM 1005 N N . ILE A 1 151 ? -5.585 5.875 16.693 1.00 73.69 151 ILE A N 1
ATOM 1006 C CA . ILE A 1 151 ? -5.428 5.174 15.416 1.00 73.69 151 ILE A CA 1
ATOM 1007 C C . ILE A 1 151 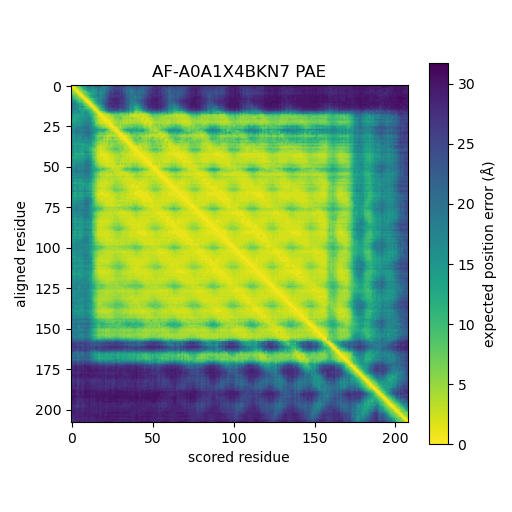? -6.549 5.599 14.471 1.00 73.69 151 ILE A C 1
ATOM 1009 O O . ILE A 1 151 ? -7.731 5.496 14.804 1.00 73.69 151 ILE A O 1
ATOM 1013 N N . THR A 1 152 ? -6.179 6.037 13.271 1.00 77.19 152 THR A N 1
ATOM 1014 C CA . THR A 1 152 ? -7.105 6.270 12.160 1.00 77.19 152 THR A CA 1
ATOM 1015 C C . THR A 1 152 ? -6.684 5.409 10.980 1.00 77.19 152 THR A C 1
ATOM 1017 O O . THR A 1 152 ? -5.537 5.448 10.544 1.00 77.19 152 THR A O 1
ATOM 1020 N N . SER A 1 153 ? -7.600 4.608 10.442 1.00 73.81 153 SER A N 1
ATOM 1021 C CA . SER A 1 153 ? -7.322 3.778 9.269 1.00 73.81 153 SER A CA 1
ATOM 1022 C C . SER A 1 153 ? -8.500 3.787 8.308 1.00 73.81 153 SER A C 1
ATOM 1024 O O . SER A 1 153 ? -9.652 3.709 8.733 1.00 73.81 153 SER A O 1
ATOM 1026 N N . SER A 1 154 ? -8.211 3.898 7.014 1.00 73.75 154 SER A N 1
ATOM 1027 C CA . SER A 1 154 ? -9.220 3.875 5.956 1.00 73.75 154 SER A CA 1
ATOM 1028 C C . SER A 1 154 ? -8.748 3.039 4.774 1.00 73.75 154 SER A C 1
ATOM 1030 O O . SER A 1 154 ? -7.571 3.045 4.415 1.00 73.75 154 SER A O 1
ATOM 1032 N N . THR A 1 155 ? -9.676 2.315 4.161 1.00 74.88 155 THR A N 1
ATOM 1033 C CA . THR A 1 155 ? -9.412 1.568 2.933 1.00 74.88 155 THR A CA 1
ATOM 1034 C C . THR A 1 155 ? -10.573 1.776 1.974 1.00 74.88 155 THR A C 1
ATOM 1036 O O . THR A 1 155 ? -11.716 1.486 2.323 1.00 74.88 155 THR A O 1
ATOM 1039 N N . ALA A 1 156 ? -10.282 2.285 0.781 1.00 75.69 156 ALA A N 1
ATOM 1040 C CA . ALA A 1 156 ? -11.233 2.442 -0.311 1.00 75.69 156 ALA A CA 1
ATOM 1041 C C . ALA A 1 156 ? -10.987 1.365 -1.374 1.00 75.69 156 ALA A C 1
ATOM 1043 O O . ALA A 1 156 ? -9.838 1.038 -1.664 1.00 75.69 156 ALA A O 1
ATOM 1044 N N . LEU A 1 157 ? -12.063 0.827 -1.949 1.00 74.31 157 LEU A N 1
ATOM 1045 C CA . LEU A 1 157 ? -12.022 -0.176 -3.016 1.00 74.31 157 LEU A CA 1
ATOM 1046 C C . LEU A 1 157 ? -12.866 0.333 -4.185 1.00 74.31 157 LEU A C 1
ATOM 1048 O O . LEU A 1 157 ? -14.000 0.752 -3.944 1.00 74.31 157 LEU A O 1
ATOM 1052 N N . SER A 1 158 ? -12.351 0.264 -5.414 1.00 65.56 158 SER A N 1
ATOM 1053 C CA . SER A 1 158 ? -13.106 0.659 -6.610 1.00 65.56 158 SER A CA 1
ATOM 1054 C C . SER A 1 158 ? -14.266 -0.312 -6.873 1.00 65.56 158 SER A C 1
ATOM 1056 O O . SER A 1 158 ? -15.402 0.075 -6.621 1.00 65.56 158 SER A O 1
ATOM 1058 N N . HIS A 1 159 ? -14.047 -1.575 -7.259 1.00 54.81 159 HIS A N 1
ATOM 1059 C CA . HIS A 1 159 ? -15.080 -2.615 -7.405 1.00 54.81 159 HIS A CA 1
ATOM 1060 C C . HIS A 1 159 ? -14.470 -4.039 -7.366 1.00 54.81 159 HIS A C 1
ATOM 1062 O O . HIS A 1 159 ? -14.058 -4.602 -8.374 1.00 54.81 159 HIS A O 1
ATOM 1068 N N . SER A 1 160 ? -14.494 -4.719 -6.211 1.00 49.53 160 SER A N 1
ATOM 1069 C CA . SER A 1 160 ? -14.064 -6.132 -6.150 1.00 49.53 160 SER A CA 1
ATOM 1070 C C . SER A 1 160 ? -15.146 -7.081 -6.687 1.00 49.53 160 SER A C 1
ATOM 1072 O O . SER A 1 160 ? -16.259 -7.176 -6.151 1.00 49.53 160 SER A O 1
ATOM 1074 N N . THR A 1 161 ? -14.834 -7.819 -7.754 1.00 42.94 161 THR A N 1
ATOM 1075 C CA . THR A 1 161 ? -15.738 -8.818 -8.330 1.00 42.94 161 THR A CA 1
ATOM 1076 C C . THR A 1 161 ? -15.620 -10.169 -7.594 1.00 42.94 161 THR A C 1
ATOM 1078 O O . THR A 1 161 ? -14.718 -10.969 -7.799 1.00 42.94 161 THR A O 1
ATOM 1081 N N . ARG A 1 162 ? -16.627 -10.467 -6.758 1.00 47.91 162 ARG A N 1
ATOM 1082 C CA . ARG A 1 162 ? -17.130 -11.822 -6.409 1.00 47.91 162 ARG A CA 1
ATOM 1083 C C . ARG A 1 162 ? -16.282 -12.835 -5.585 1.00 47.91 162 ARG A C 1
ATOM 1085 O O . ARG A 1 162 ? -16.723 -13.985 -5.536 1.00 47.91 162 ARG A O 1
ATOM 1092 N N . LYS A 1 163 ? -15.207 -12.514 -4.840 1.00 50.88 163 LYS A N 1
ATOM 1093 C CA . LYS A 1 163 ? -14.621 -13.484 -3.858 1.00 50.88 163 LYS A CA 1
ATOM 1094 C C . LYS A 1 163 ? -13.895 -12.851 -2.642 1.00 50.88 163 LYS A C 1
ATOM 1096 O O . LYS A 1 163 ? -13.727 -11.639 -2.630 1.00 50.88 163 LYS A O 1
ATOM 1101 N N . PRO A 1 164 ? -13.599 -13.616 -1.556 1.00 51.12 164 PRO A N 1
ATOM 1102 C CA . PRO A 1 164 ? -13.537 -13.069 -0.201 1.00 51.12 164 PRO A CA 1
ATOM 1103 C C . PRO A 1 164 ? -12.310 -12.191 0.036 1.00 51.12 164 PRO A C 1
ATOM 1105 O O . PRO A 1 164 ? -11.173 -12.644 -0.065 1.00 51.12 164 PRO A O 1
ATOM 1108 N N . THR A 1 165 ? -12.571 -10.958 0.452 1.00 59.00 165 THR A N 1
ATOM 1109 C CA . THR A 1 165 ? -11.600 -10.071 1.086 1.00 59.00 165 THR A CA 1
ATOM 1110 C C . THR A 1 165 ? -11.232 -10.653 2.452 1.00 59.00 165 THR A C 1
ATOM 1112 O O . THR A 1 165 ? -12.097 -10.781 3.323 1.00 59.00 165 THR A O 1
ATOM 1115 N N . LYS A 1 166 ? -9.968 -11.032 2.659 1.00 63.56 166 LYS A N 1
ATOM 1116 C CA . LYS A 1 166 ? -9.474 -11.433 3.983 1.00 63.56 166 LYS A CA 1
ATOM 1117 C C . LYS A 1 166 ? -8.796 -10.229 4.617 1.00 63.56 166 LYS A C 1
ATOM 1119 O O . LYS A 1 166 ? -7.714 -9.847 4.190 1.00 63.56 166 LYS A O 1
ATOM 1124 N N . ILE A 1 167 ? -9.442 -9.644 5.619 1.00 67.38 167 ILE A N 1
ATOM 1125 C CA . ILE A 1 167 ? -8.908 -8.506 6.371 1.00 67.38 167 ILE A CA 1
ATOM 1126 C C . ILE A 1 167 ? -8.572 -8.985 7.776 1.00 67.38 167 ILE A C 1
ATOM 1128 O O . ILE A 1 167 ? -9.440 -9.503 8.482 1.00 67.38 167 ILE A O 1
ATOM 1132 N N . ARG A 1 168 ? -7.318 -8.809 8.184 1.00 70.62 168 ARG A N 1
ATOM 1133 C CA . ARG A 1 168 ? -6.873 -8.991 9.561 1.00 70.62 168 ARG A CA 1
ATOM 1134 C C . ARG A 1 168 ? -6.289 -7.675 10.050 1.00 70.62 168 ARG A C 1
ATOM 1136 O O . ARG A 1 168 ? -5.306 -7.204 9.502 1.00 70.62 168 ARG A O 1
ATOM 1143 N N . VAL A 1 169 ? -6.882 -7.114 11.094 1.00 65.88 169 VAL A N 1
ATOM 1144 C CA . VAL A 1 169 ? -6.290 -5.996 11.831 1.00 65.88 169 VAL A CA 1
ATOM 1145 C C . VAL A 1 169 ? -6.040 -6.483 13.245 1.00 65.88 169 VAL A C 1
ATOM 1147 O O . VAL A 1 169 ? -6.916 -7.102 13.856 1.00 65.88 169 VAL A O 1
ATOM 1150 N N . SER A 1 170 ? -4.825 -6.301 13.736 1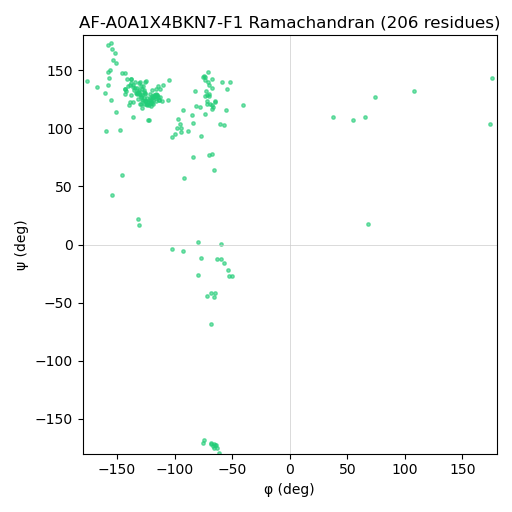.00 67.81 170 SER A N 1
ATOM 1151 C CA . SER A 1 170 ? -4.444 -6.569 15.116 1.00 67.81 170 SER A CA 1
ATOM 1152 C C . SER A 1 170 ? -3.832 -5.300 15.693 1.00 67.81 170 SER A C 1
ATOM 1154 O O . SER A 1 170 ? -3.199 -4.530 14.985 1.00 67.81 170 SER A O 1
ATOM 1156 N N . ALA A 1 171 ? -4.156 -5.036 16.952 1.00 63.00 171 ALA A N 1
ATOM 1157 C CA . ALA A 1 171 ? -3.591 -3.933 17.702 1.00 63.00 171 ALA A CA 1
ATOM 1158 C C . ALA A 1 171 ? -3.173 -4.483 19.060 1.00 63.00 171 ALA A C 1
ATOM 1160 O O . ALA A 1 171 ? -3.959 -5.181 19.727 1.00 63.00 171 ALA A O 1
ATOM 1161 N N . LYS A 1 172 ? -1.942 -4.188 19.467 1.00 57.22 172 LYS A N 1
ATOM 1162 C CA . LYS A 1 172 ? -1.487 -4.420 20.837 1.00 57.22 172 LYS A CA 1
ATOM 1163 C C . LYS A 1 172 ? -2.269 -3.448 21.748 1.00 57.22 172 LYS A C 1
ATOM 1165 O O . LYS A 1 172 ? -2.767 -2.420 21.296 1.00 57.22 172 LYS A O 1
ATOM 1170 N N . LYS A 1 173 ? -2.645 -3.914 22.946 1.00 44.03 173 LYS A N 1
ATOM 1171 C CA . LYS A 1 173 ? -3.815 -3.442 23.728 1.00 44.03 173 LYS A CA 1
ATOM 1172 C C . LYS A 1 173 ? -4.007 -1.910 23.683 1.00 44.03 173 LYS A C 1
ATOM 1174 O O . LYS A 1 173 ? -3.196 -1.195 24.262 1.00 44.03 173 LYS A O 1
ATOM 1179 N N . PRO A 1 174 ? -5.147 -1.392 23.185 1.00 42.59 174 PRO A N 1
ATOM 1180 C CA . PRO A 1 174 ? -5.380 0.042 23.223 1.00 42.59 174 PRO A CA 1
ATOM 1181 C C . PRO A 1 174 ? -5.489 0.491 24.681 1.00 42.59 174 PRO A C 1
ATOM 1183 O O . PRO A 1 174 ? -6.332 0.000 25.447 1.00 42.59 174 PRO A O 1
ATOM 1186 N N . PHE A 1 175 ? -4.650 1.448 25.072 1.00 35.22 175 PHE A N 1
ATOM 1187 C CA . PHE A 1 175 ? -4.858 2.198 26.300 1.00 35.22 175 PHE A CA 1
ATOM 1188 C C . PHE A 1 175 ? -6.267 2.795 26.207 1.00 35.22 175 PHE A C 1
ATOM 1190 O O . PHE A 1 175 ? -6.550 3.583 25.303 1.00 35.22 175 PHE A O 1
ATOM 1197 N N . ARG A 1 176 ? -7.192 2.386 27.092 1.00 40.25 176 ARG A N 1
ATOM 1198 C CA . ARG A 1 176 ? -8.549 2.955 27.137 1.00 40.25 176 ARG A CA 1
ATOM 1199 C C . ARG A 1 176 ? -8.471 4.414 27.591 1.00 40.25 176 ARG A C 1
ATOM 1201 O O . ARG A 1 176 ? -8.775 4.735 28.738 1.00 40.25 176 ARG A O 1
ATOM 1208 N N . SER A 1 177 ? -8.097 5.314 26.693 1.00 34.09 177 SER A N 1
ATOM 1209 C CA . SER A 1 177 ? -8.395 6.726 26.859 1.00 34.09 177 SER A CA 1
ATOM 1210 C C . SER A 1 177 ? -9.887 6.919 26.602 1.00 34.09 177 SER A C 1
ATOM 1212 O O . SER A 1 177 ? -10.431 6.422 25.616 1.00 34.09 177 SER A O 1
ATOM 1214 N N . ARG A 1 178 ? -10.566 7.651 27.493 1.00 40.91 178 ARG A N 1
ATOM 1215 C CA . ARG A 1 178 ? -12.015 7.941 27.440 1.00 40.91 178 ARG A CA 1
ATOM 1216 C C . ARG A 1 178 ? -12.466 8.695 26.166 1.00 40.91 178 ARG A C 1
ATOM 1218 O O . ARG A 1 178 ? -13.656 8.957 26.037 1.00 40.91 178 ARG A O 1
ATOM 1225 N N . ASN A 1 179 ? -11.545 8.996 25.242 1.00 36.53 179 ASN A N 1
ATOM 1226 C CA . ASN A 1 179 ? -11.753 9.719 23.982 1.00 36.53 179 ASN A CA 1
ATOM 1227 C C . ASN A 1 179 ? -11.122 9.018 22.749 1.00 36.5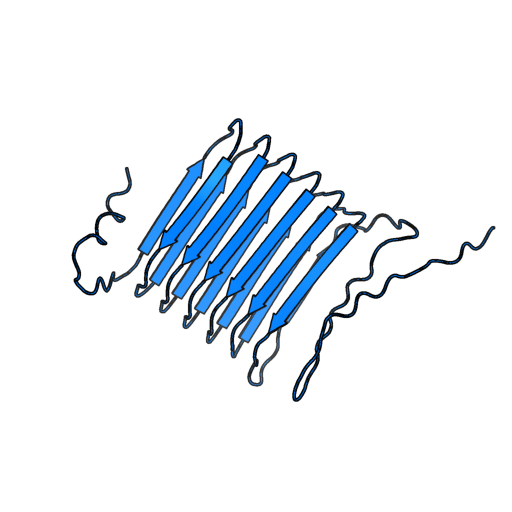3 179 ASN A C 1
ATOM 1229 O O . ASN A 1 179 ? -10.824 9.687 21.764 1.00 36.53 179 ASN A O 1
ATOM 1233 N N . GLY A 1 180 ? -10.867 7.704 22.794 1.00 37.66 180 GLY A N 1
ATOM 1234 C CA . GLY A 1 180 ? -10.292 6.967 21.657 1.00 37.66 180 GLY A CA 1
ATOM 1235 C C . GLY A 1 180 ? -11.274 6.840 20.484 1.00 37.66 180 GLY A C 1
ATOM 1236 O O . GLY A 1 180 ? -12.369 6.300 20.646 1.00 37.66 180 GLY A O 1
ATOM 1237 N N . LEU A 1 181 ? -10.885 7.365 19.320 1.00 38.56 181 LEU A N 1
ATOM 1238 C CA . LEU A 1 181 ? -11.622 7.301 18.056 1.00 38.56 181 LEU A CA 1
ATOM 1239 C C . LEU A 1 181 ? -11.858 5.838 17.633 1.00 38.56 181 LEU A C 1
ATOM 1241 O O . LEU A 1 181 ? -11.001 4.974 17.798 1.00 38.56 181 LEU A O 1
ATOM 1245 N N . LEU A 1 182 ? -13.055 5.566 17.117 1.00 40.06 182 LEU A N 1
ATOM 1246 C CA . LEU A 1 182 ? -13.544 4.232 16.773 1.00 40.06 182 LEU A CA 1
ATOM 1247 C C . LEU A 1 182 ? -13.019 3.804 15.390 1.00 40.06 182 LEU A C 1
ATOM 1249 O O . LEU A 1 182 ? -13.150 4.559 14.425 1.00 40.06 182 LEU A O 1
ATOM 1253 N N . LEU A 1 183 ? -12.491 2.578 15.274 1.00 35.91 183 LEU A N 1
ATOM 1254 C CA . LEU A 1 183 ? -12.166 1.939 13.992 1.00 35.91 183 LEU A CA 1
ATOM 1255 C C . LEU A 1 183 ? -13.455 1.811 13.160 1.00 35.91 183 LEU A C 1
ATOM 1257 O O . LEU A 1 183 ? -14.304 0.966 13.446 1.00 35.91 183 LEU A O 1
ATOM 1261 N N . THR A 1 184 ? -13.639 2.667 12.155 1.00 36.78 184 THR A N 1
ATOM 1262 C CA . THR A 1 184 ? -14.825 2.652 11.286 1.00 36.78 184 THR A CA 1
ATOM 1263 C C . THR A 1 184 ? -14.489 2.005 9.947 1.00 36.78 184 THR A C 1
ATOM 1265 O O . THR A 1 184 ? -14.069 2.655 8.995 1.00 36.78 184 THR A O 1
ATOM 1268 N N . LEU A 1 185 ? -14.718 0.693 9.856 1.00 37.69 185 LEU A N 1
ATOM 1269 C CA . LEU A 1 185 ? -14.743 -0.020 8.580 1.00 37.69 185 LEU A CA 1
ATOM 1270 C C . LEU A 1 185 ? -16.088 0.272 7.890 1.00 37.69 185 LEU A C 1
ATOM 1272 O O . LEU A 1 185 ? -17.092 -0.383 8.168 1.00 37.69 185 LEU A O 1
ATOM 1276 N N . SER A 1 186 ? -16.141 1.289 7.029 1.00 31.98 186 SER A N 1
ATOM 1277 C CA . SER A 1 186 ? -17.337 1.587 6.230 1.00 31.98 186 SER A CA 1
ATOM 1278 C C . SER A 1 186 ? -17.230 0.924 4.853 1.00 31.98 186 SER A C 1
ATOM 1280 O O . SER A 1 186 ? -16.556 1.410 3.956 1.00 31.98 186 SER A O 1
ATOM 1282 N N . TYR A 1 187 ? -17.905 -0.218 4.690 1.00 35.41 187 TYR A N 1
ATOM 1283 C CA . TYR A 1 187 ? -18.127 -0.853 3.388 1.00 35.41 187 TYR A CA 1
ATOM 1284 C C . TYR A 1 187 ? -19.484 -0.398 2.841 1.00 35.41 187 TYR A C 1
ATOM 1286 O O . TYR A 1 187 ? -20.527 -0.942 3.213 1.00 35.41 187 TYR A O 1
ATOM 1294 N N . THR A 1 188 ? -19.501 0.611 1.969 1.00 30.05 188 THR A N 1
ATOM 1295 C CA . THR A 1 188 ? -20.722 0.992 1.251 1.00 30.05 188 THR A CA 1
ATOM 1296 C C . THR A 1 188 ? -20.823 0.180 -0.033 1.00 30.05 188 THR A C 1
ATOM 1298 O O . THR A 1 188 ? -20.253 0.488 -1.074 1.00 30.05 188 THR A O 1
ATOM 1301 N N . ARG A 1 189 ? -21.602 -0.902 0.025 1.00 45.28 189 ARG A N 1
ATOM 1302 C CA . ARG A 1 189 ? -22.103 -1.522 -1.198 1.00 45.28 189 ARG A CA 1
ATOM 1303 C C . ARG A 1 189 ? -23.175 -0.604 -1.786 1.00 45.28 189 ARG A C 1
ATOM 1305 O O . ARG A 1 189 ? -24.182 -0.374 -1.121 1.00 45.28 189 ARG A O 1
ATOM 1312 N N . ARG A 1 190 ? -23.016 -0.301 -3.078 1.00 51.03 190 ARG A N 1
ATOM 1313 C CA . ARG A 1 190 ? -24.028 0.075 -4.089 1.00 51.03 190 ARG A CA 1
ATOM 1314 C C . ARG A 1 190 ? -24.001 1.544 -4.493 1.00 51.03 190 ARG A C 1
ATOM 1316 O O . ARG A 1 190 ? -24.052 2.403 -3.636 1.00 51.03 190 ARG A O 1
ATOM 1323 N N . GLN A 1 191 ? -24.018 1.744 -5.816 1.00 39.06 191 GLN A N 1
ATOM 1324 C CA . GLN A 1 191 ? -24.540 2.909 -6.538 1.00 39.06 191 GLN A CA 1
ATOM 1325 C C . GLN A 1 191 ? -24.307 4.268 -5.870 1.00 39.06 191 GLN A C 1
ATOM 1327 O O . GLN A 1 191 ? -25.009 4.627 -4.938 1.00 39.06 191 GLN A O 1
ATOM 1332 N N . SER A 1 192 ? -23.427 5.050 -6.495 1.00 40.09 192 SER A N 1
ATOM 1333 C CA . SER A 1 192 ? -23.366 6.510 -6.408 1.00 40.09 192 SER A CA 1
ATOM 1334 C C . SER A 1 192 ? -23.250 7.114 -5.005 1.00 40.09 192 SER A C 1
ATOM 1336 O O . SER A 1 192 ? -24.233 7.276 -4.293 1.00 40.09 192 SER A O 1
ATOM 1338 N N . CYS A 1 193 ? -22.041 7.621 -4.737 1.00 38.38 193 CYS A N 1
ATOM 1339 C CA . CYS A 1 193 ? -21.695 8.583 -3.684 1.00 38.38 193 CYS A CA 1
ATOM 1340 C C . CYS A 1 193 ? -21.670 8.016 -2.254 1.00 38.38 193 CYS A C 1
ATOM 1342 O O . CYS A 1 193 ? -22.663 7.468 -1.810 1.00 38.38 193 CYS A O 1
ATOM 1344 N N . LEU A 1 194 ? -20.555 8.210 -1.527 1.00 37.28 194 LEU A N 1
ATOM 1345 C CA . LEU A 1 194 ? -20.426 8.311 -0.050 1.00 37.28 194 LEU A CA 1
ATOM 1346 C C . LEU A 1 194 ? -18.915 8.376 0.267 1.00 37.28 194 LEU A C 1
ATOM 1348 O O . LEU A 1 194 ? -18.208 7.416 -0.005 1.00 37.28 194 LEU A O 1
ATOM 1352 N N . ALA A 1 195 ? -18.286 9.504 0.609 1.00 37.34 195 ALA A N 1
ATOM 1353 C CA . ALA A 1 195 ? -18.481 10.460 1.711 1.00 37.34 195 ALA A CA 1
ATOM 1354 C C . ALA A 1 195 ? -18.199 9.860 3.107 1.00 37.34 195 ALA A C 1
ATOM 1356 O O . ALA A 1 195 ? -18.946 9.022 3.606 1.00 37.34 195 ALA A O 1
ATOM 1357 N N . LEU A 1 196 ? -17.092 10.334 3.700 1.00 37.16 196 LEU A N 1
ATOM 1358 C CA . LEU A 1 196 ? -16.527 9.995 5.013 1.00 37.16 196 LEU A CA 1
ATOM 1359 C C . LEU A 1 196 ? -17.559 10.109 6.147 1.00 37.16 196 LEU A C 1
ATOM 1361 O O . LEU A 1 196 ? -18.291 11.095 6.222 1.00 37.16 196 LEU A O 1
ATOM 1365 N N . SER A 1 197 ? -17.542 9.168 7.096 1.00 31.36 197 SER A N 1
ATOM 1366 C CA . SER A 1 197 ? -18.210 9.341 8.390 1.00 31.36 197 SER A CA 1
ATOM 1367 C C . SER A 1 197 ? -17.200 9.198 9.526 1.00 31.36 197 SER A C 1
ATOM 1369 O O . SER A 1 197 ? -16.731 8.104 9.825 1.00 31.36 197 SER A O 1
ATOM 1371 N N . ILE A 1 198 ? -16.860 10.330 10.146 1.00 37.53 198 ILE A N 1
ATOM 1372 C CA . ILE A 1 198 ? -16.126 10.395 11.412 1.00 37.53 198 ILE A CA 1
ATOM 1373 C C . ILE A 1 198 ? -17.170 10.263 12.523 1.00 37.53 198 ILE A C 1
ATOM 1375 O O . ILE A 1 198 ? -17.979 11.171 12.714 1.00 37.53 198 ILE A O 1
ATOM 1379 N N . ILE A 1 199 ? -17.171 9.155 13.267 1.00 35.62 199 ILE A N 1
ATOM 1380 C CA . ILE A 1 199 ? -17.978 9.043 14.489 1.00 35.62 199 ILE A CA 1
ATOM 1381 C C . ILE A 1 199 ? -17.068 9.330 15.685 1.00 35.62 199 ILE A C 1
ATOM 1383 O O . ILE A 1 199 ? -16.318 8.468 16.141 1.00 35.62 199 ILE A O 1
ATOM 1387 N N . SER A 1 200 ? -17.153 10.553 16.210 1.00 33.19 200 SER A N 1
ATOM 1388 C CA . SER A 1 200 ? -16.561 10.918 17.500 1.00 33.19 200 SER A CA 1
ATOM 1389 C C . SER A 1 200 ? -17.395 10.316 18.634 1.00 33.19 200 SER A C 1
ATOM 1391 O O . SER A 1 200 ? -18.531 10.734 18.862 1.00 33.19 200 SER A O 1
ATOM 1393 N N . TYR A 1 201 ? -16.848 9.344 19.369 1.00 33.53 201 TYR A N 1
ATOM 1394 C CA . TYR A 1 201 ? -17.488 8.805 20.572 1.00 33.53 201 TYR A CA 1
ATOM 1395 C C . TYR A 1 201 ? -17.211 9.721 21.775 1.00 33.53 201 TYR A C 1
ATOM 1397 O O . TYR A 1 201 ? -16.061 9.924 22.159 1.00 33.53 201 TYR A O 1
ATOM 1405 N N . LYS A 1 202 ? -18.264 10.280 22.386 1.00 32.66 202 LYS A N 1
ATOM 1406 C CA . LYS A 1 202 ? -18.181 11.098 23.608 1.00 32.66 202 LYS A CA 1
ATOM 1407 C C . LYS A 1 202 ? -18.560 10.228 24.810 1.00 32.66 202 LYS A C 1
ATOM 1409 O O . LYS A 1 202 ? -19.740 10.051 25.099 1.00 32.66 202 LYS A O 1
ATOM 1414 N N . GLY A 1 203 ? -17.569 9.643 25.485 1.00 34.28 203 GLY A N 1
ATOM 1415 C CA . GLY A 1 203 ? -17.795 8.775 26.644 1.00 34.28 203 GLY A CA 1
ATOM 1416 C C . GLY A 1 203 ? -18.344 9.543 27.851 1.00 34.28 203 GLY A C 1
ATOM 1417 O O . GLY A 1 203 ? -17.703 10.462 28.357 1.00 34.28 203 GLY A O 1
ATOM 1418 N N . SER A 1 204 ? -19.529 9.164 28.333 1.00 34.50 204 SER A N 1
ATOM 1419 C CA . SER A 1 204 ? -20.110 9.677 29.579 1.00 34.50 204 SER A CA 1
ATOM 1420 C C . SER A 1 204 ? -19.378 9.080 30.788 1.00 34.50 204 SER A C 1
ATOM 1422 O O . SER A 1 204 ? -19.227 7.863 30.886 1.00 34.50 204 SER A O 1
ATOM 1424 N N . ALA A 1 205 ? -18.914 9.922 31.713 1.00 36.09 205 ALA A N 1
ATOM 1425 C CA . ALA A 1 205 ? -18.293 9.482 32.958 1.00 36.09 205 ALA A CA 1
ATOM 1426 C C . ALA A 1 205 ? -19.351 8.893 33.908 1.00 36.09 205 ALA A C 1
ATOM 1428 O O . ALA A 1 205 ? -20.271 9.601 34.309 1.00 36.09 205 ALA A O 1
ATOM 1429 N N . GLN A 1 206 ? -19.208 7.627 34.305 1.00 37.09 206 GLN A N 1
ATOM 1430 C CA . GLN A 1 206 ? -19.834 7.131 35.530 1.00 37.09 206 GLN A CA 1
ATOM 1431 C C . GLN A 1 206 ? -18.820 7.279 36.668 1.00 37.09 206 GLN A C 1
ATOM 1433 O O . GLN A 1 206 ? -17.733 6.703 36.620 1.00 37.09 206 GLN A O 1
ATOM 1438 N N . HIS A 1 207 ? -19.161 8.127 37.640 1.00 31.86 207 HIS A N 1
ATOM 1439 C CA . HIS A 1 207 ? -18.508 8.173 38.943 1.00 31.86 207 HIS A CA 1
ATOM 1440 C C . HIS A 1 207 ? -18.890 6.912 39.723 1.00 31.86 207 HIS A C 1
ATOM 1442 O O . HIS A 1 207 ? -20.076 6.601 39.838 1.00 31.86 207 HIS A O 1
ATOM 1448 N N . GLY A 1 208 ? -17.883 6.223 40.249 1.00 35.47 208 GLY A N 1
ATOM 1449 C CA . GLY A 1 208 ? -17.996 5.165 41.244 1.00 35.47 208 GLY A CA 1
ATOM 1450 C C . GLY A 1 208 ? -16.730 5.174 42.073 1.00 35.47 208 GLY A C 1
ATOM 1451 O O . GLY A 1 208 ? -15.661 5.009 41.444 1.00 35.47 208 GLY A O 1
#